Protein AF-A0A943K9E2-F1 (afdb_monomer_lite)

Sequence (294 aa):
MMEAMVEKLLQSGMHLLVEIGRYALPLLAFLIVLRCLFSLLRNRPRVVTLGILVNGANGDEFPLDHWETSIGRNKTCDIFLAYNTISRFHAVLSRRKQGWVVYDTYSKTGVYVNGKKIERQSPVYDGDSIMMGNVVLFLRAQDSPPPEGWREAIEAEAPPEPQPEEIPVPYEALLEESLYVPPVPQAPQSYEDIRSQRVPALLEEATGEVHDLSGRSILVGRSPEADVTLPVPTVSARHARMTQYEDGWVIEDLGSKAGTVVNGKAIAGPQTLFDGDTINLGGVVLRFSEDYTG

Secondary structure (DSSP, 8-state):
-HHHHHHHHHHHHHHHHHHHHHHHHHHHHHHHHHHHHHHHHH---------EEEETTT--EEE--SSEEEEESSTTSSEE---TTS-SS-EEEEEETTEEEEEE-S-SS-EEETTEEPSSEEEE-TT-EEEETTEEEEEE-TT-PPPTTHHHHHHHHSPPP---------HHHHHHHHH--PPP----S-S-TTTTT---EEEEETTS-EEE--SSEEEEESSTTSSEE---TTS-SS-EEEEEETTEEEEEE-S-SS-EEETTEE-SS-EEE-TT-EEEETTEEEEEEE----

Foldseek 3Di:
DVVVVVVVVVVVVVVVVVVCCVPVVVVVVVVVVVVVVVVVVPDPDPQDQQWWKAWPPPRDIQTRSDQKFWDFCAPPGSHHDVDPLTHNGAWIWGHDPQAIKIAGPPIPNAKAKQNHGDPGMDGDAQQIWIDGRPIIIGIHGPVGHPDPCPVVVVVVVPDPDPDPPPPPCPVVNVVVVVVDPPDPPPDPPDPVVVQVPDFWKWKAWPVRDIQTPSDQKFFEFCAPPGSHHDVDPLTHNRAWMWGADPVAIKIAGPPGPNAKAKQNHGDPGIDGDDAQIWIDGSNTIIGMHTRPPD

Radius of gyration: 34.55 Å; chains: 1; bounding box: 78×54×126 Å

pLDDT: mean 82.71, std 13.54, range [37.88, 97.12]

Structure (mmCIF, N/CA/C/O backbone):
data_AF-A0A943K9E2-F1
#
_entry.id   AF-A0A943K9E2-F1
#
loop_
_atom_site.group_PDB
_atom_site.id
_atom_site.type_symbol
_atom_site.label_atom_id
_atom_site.label_alt_id
_atom_site.label_comp_id
_atom_site.label_asym_id
_atom_site.label_entity_id
_atom_site.label_seq_id
_atom_site.pdbx_PDB_ins_code
_atom_site.Cartn_x
_atom_site.Cartn_y
_atom_site.Cartn_z
_atom_site.occupancy
_atom_site.B_iso_or_equiv
_atom_site.auth_seq_id
_atom_site.auth_comp_id
_atom_site.auth_asym_id
_atom_site.auth_atom_id
_atom_site.pdbx_PDB_model_num
ATOM 1 N N . MET A 1 1 ? 40.577 17.034 -80.972 1.00 70.44 1 MET A N 1
ATOM 2 C CA . MET A 1 1 ? 39.140 16.671 -81.046 1.00 70.44 1 MET A CA 1
ATOM 3 C C . MET A 1 1 ? 38.760 15.683 -79.947 1.00 70.44 1 MET A C 1
ATOM 5 O O . MET A 1 1 ? 37.801 15.946 -79.239 1.00 70.44 1 MET A O 1
ATOM 9 N N . MET A 1 2 ? 39.532 14.607 -79.756 1.00 79.00 2 MET A N 1
ATOM 10 C CA . MET A 1 2 ? 39.295 13.610 -78.703 1.00 79.00 2 MET A CA 1
ATOM 11 C C . MET A 1 2 ? 39.415 14.178 -77.277 1.00 79.00 2 MET A C 1
ATOM 13 O O . MET A 1 2 ? 38.517 13.956 -76.476 1.00 79.00 2 MET A O 1
ATOM 17 N N . GLU A 1 3 ? 40.434 14.994 -76.983 1.00 83.31 3 GLU A N 1
ATOM 18 C CA . GLU A 1 3 ? 40.596 15.582 -75.638 1.00 83.31 3 GLU A CA 1
ATOM 19 C C . GLU A 1 3 ? 39.444 16.509 -75.233 1.00 83.31 3 GLU A C 1
ATOM 21 O O . GLU A 1 3 ? 38.867 16.346 -74.166 1.00 83.31 3 GLU A O 1
ATOM 26 N N . ALA A 1 4 ? 39.005 17.392 -76.133 1.00 83.69 4 ALA A N 1
ATOM 27 C CA . ALA A 1 4 ? 37.863 18.276 -75.883 1.00 83.69 4 ALA A CA 1
ATOM 28 C C . ALA A 1 4 ? 36.533 17.515 -75.690 1.00 83.69 4 ALA A C 1
ATOM 30 O O . ALA A 1 4 ? 35.626 17.999 -75.014 1.00 83.69 4 ALA A O 1
ATOM 31 N N . MET A 1 5 ? 36.389 16.328 -76.292 1.00 82.50 5 MET A N 1
ATOM 32 C CA . MET A 1 5 ? 35.223 15.465 -76.079 1.00 82.50 5 MET A CA 1
ATOM 33 C C . MET A 1 5 ? 35.274 14.799 -74.700 1.00 82.50 5 MET A C 1
ATOM 35 O O . MET A 1 5 ? 34.252 14.726 -74.020 1.00 82.50 5 MET A O 1
ATOM 39 N N . VAL A 1 6 ? 36.464 14.365 -74.274 1.00 85.75 6 VAL A N 1
ATOM 40 C CA . VAL A 1 6 ? 36.705 13.793 -72.943 1.00 85.75 6 VAL A CA 1
ATOM 41 C C . VAL A 1 6 ? 36.485 14.841 -71.851 1.00 85.75 6 VAL A C 1
ATOM 43 O O . VAL A 1 6 ? 35.775 14.560 -70.891 1.00 85.75 6 VAL A O 1
ATOM 46 N N . GLU A 1 7 ? 36.985 16.068 -72.013 1.00 86.31 7 GLU A N 1
ATOM 47 C CA . GLU A 1 7 ? 36.761 17.161 -71.055 1.00 86.31 7 GLU A CA 1
ATOM 48 C C . GLU A 1 7 ? 35.277 17.511 -70.895 1.00 86.31 7 GLU A C 1
ATOM 50 O O . GLU A 1 7 ? 34.795 17.648 -69.770 1.00 86.31 7 GLU A O 1
ATOM 55 N N . LYS A 1 8 ? 34.520 17.592 -71.998 1.00 84.06 8 LYS A N 1
ATOM 56 C CA . LYS A 1 8 ? 33.068 17.833 -71.942 1.00 84.06 8 LYS A CA 1
ATOM 57 C C . LYS A 1 8 ? 32.313 16.688 -71.275 1.00 84.06 8 LYS A C 1
ATOM 59 O O . LYS A 1 8 ? 31.374 16.939 -70.522 1.00 84.06 8 LYS A O 1
ATOM 64 N N . LEU A 1 9 ? 32.716 15.443 -71.532 1.00 86.00 9 LEU A N 1
ATOM 65 C CA . LEU A 1 9 ? 32.121 14.273 -70.891 1.00 86.00 9 LEU A CA 1
ATOM 66 C C . LEU A 1 9 ? 32.411 14.262 -69.383 1.00 86.00 9 LEU A C 1
ATOM 68 O O . LEU A 1 9 ? 31.505 14.009 -68.593 1.00 86.00 9 LEU A O 1
ATOM 72 N N . LEU A 1 10 ? 33.639 14.602 -68.982 1.00 88.00 10 LEU A N 1
ATOM 73 C CA . LEU A 1 10 ? 34.038 14.724 -67.578 1.00 88.00 10 LEU A CA 1
ATOM 74 C C . LEU A 1 10 ? 33.297 15.867 -66.873 1.00 88.00 10 LEU A C 1
ATOM 76 O O . LEU A 1 10 ? 32.784 15.665 -65.774 1.00 88.00 10 LEU A O 1
ATOM 80 N N . GLN A 1 11 ? 33.166 17.037 -67.507 1.00 87.19 11 GLN A N 1
ATOM 81 C CA . GLN A 1 11 ? 32.384 18.153 -66.964 1.00 87.19 11 GLN A CA 1
ATOM 82 C C . GLN A 1 11 ? 30.907 17.787 -66.814 1.00 87.19 11 GLN A C 1
ATOM 84 O O . GLN A 1 11 ? 30.339 17.969 -65.739 1.00 87.19 11 GLN A O 1
ATOM 89 N N . SER A 1 12 ? 30.285 17.223 -67.853 1.00 88.31 12 SER A N 1
ATOM 90 C CA . SER A 1 12 ? 28.875 16.822 -67.802 1.00 88.31 12 SER A CA 1
ATOM 91 C C . SER A 1 12 ? 28.631 15.723 -66.765 1.00 88.31 12 SER A C 1
ATOM 93 O O . SER A 1 12 ? 27.624 15.762 -66.059 1.00 88.31 12 SER A O 1
ATOM 95 N N . GLY A 1 13 ? 29.557 14.768 -66.638 1.00 89.56 13 GLY A N 1
ATOM 96 C CA . GLY A 1 13 ? 29.506 13.728 -65.613 1.00 89.56 13 GLY A CA 1
ATOM 97 C C . GLY A 1 13 ? 29.632 14.299 -64.201 1.00 89.56 13 GLY A C 1
ATOM 98 O O . GLY A 1 13 ? 28.885 13.904 -63.310 1.00 89.56 13 GLY A O 1
ATOM 99 N N . MET A 1 14 ? 30.516 15.279 -64.001 1.00 91.25 14 MET A N 1
ATOM 100 C CA . MET A 1 14 ? 30.695 15.947 -62.712 1.00 91.25 14 MET A CA 1
ATOM 101 C C . MET A 1 14 ? 29.469 16.781 -62.316 1.00 91.25 14 MET A C 1
ATOM 103 O O . MET A 1 14 ? 29.047 16.720 -61.164 1.00 91.25 14 MET A O 1
ATOM 107 N N . HIS A 1 15 ? 28.847 17.501 -63.255 1.00 91.56 15 HIS A N 1
ATOM 108 C CA . HIS A 1 15 ? 27.602 18.233 -62.996 1.00 91.56 15 HIS A CA 1
ATOM 109 C C . HIS A 1 15 ? 26.452 17.297 -62.615 1.00 91.56 15 HIS A C 1
ATOM 111 O O . HIS A 1 15 ? 25.792 17.530 -61.604 1.00 91.56 15 HIS A O 1
ATOM 117 N N . LEU A 1 16 ? 26.272 16.202 -63.359 1.00 91.06 16 LEU A N 1
ATOM 118 C CA . LEU A 1 16 ? 25.262 15.190 -63.052 1.00 91.06 16 LEU A CA 1
ATOM 119 C C . LEU A 1 16 ? 25.498 14.559 -61.670 1.00 91.06 16 LEU A C 1
ATOM 121 O O . LEU A 1 16 ? 24.561 14.390 -60.894 1.00 91.06 16 LEU A O 1
ATOM 125 N N . LEU A 1 17 ? 26.753 14.253 -61.332 1.00 92.00 17 LEU A N 1
ATOM 126 C CA . LEU A 1 17 ? 27.119 13.694 -60.030 1.00 92.00 17 LEU A CA 1
ATOM 127 C C . LEU A 1 17 ? 26.813 14.673 -58.888 1.00 92.00 17 LEU A C 1
ATOM 129 O O . LEU A 1 17 ? 26.273 14.260 -57.862 1.00 92.00 17 LEU A O 1
ATOM 133 N N . VAL A 1 18 ? 27.105 15.965 -59.064 1.00 92.62 18 VAL A N 1
ATOM 134 C CA . VAL A 1 18 ? 26.798 17.008 -58.070 1.00 92.62 18 VAL A CA 1
ATOM 135 C C . VAL A 1 18 ? 25.288 17.203 -57.908 1.00 92.62 18 VAL A C 1
ATOM 137 O O . VAL A 1 18 ? 24.813 17.348 -56.780 1.00 92.62 18 VAL A O 1
ATOM 140 N N . GLU A 1 19 ? 24.518 17.174 -58.998 1.00 91.38 19 GLU A N 1
ATOM 141 C CA . GLU A 1 19 ? 23.055 17.276 -58.943 1.00 91.38 19 GLU A CA 1
ATOM 142 C C . GLU A 1 19 ? 22.421 16.068 -58.251 1.00 91.38 19 GLU A C 1
ATOM 144 O O . GLU A 1 19 ? 21.597 16.243 -57.354 1.00 91.38 19 GLU A O 1
ATOM 149 N N . ILE A 1 20 ? 22.859 14.850 -58.583 1.00 93.56 20 ILE A N 1
ATOM 150 C CA . ILE A 1 20 ? 22.411 13.632 -57.896 1.00 93.56 20 ILE A CA 1
ATOM 151 C C . ILE A 1 20 ? 22.794 13.698 -56.414 1.00 93.56 20 ILE A C 1
ATOM 153 O O . ILE A 1 20 ? 21.949 13.459 -55.552 1.00 93.56 20 ILE A O 1
ATOM 157 N N . GLY A 1 21 ? 24.036 14.076 -56.097 1.00 93.69 21 GLY A N 1
ATOM 158 C CA . GLY A 1 21 ? 24.524 14.193 -54.722 1.00 93.69 21 GLY A CA 1
ATOM 159 C C . GLY A 1 21 ? 23.720 15.185 -53.878 1.00 93.69 21 GLY A C 1
ATOM 160 O O . GLY A 1 21 ? 23.433 14.901 -52.714 1.00 93.69 21 GLY A O 1
ATOM 161 N N . ARG A 1 22 ? 23.282 16.305 -54.473 1.00 94.44 22 ARG A N 1
ATOM 162 C CA . ARG A 1 22 ? 22.478 17.342 -53.804 1.00 94.44 22 ARG A CA 1
ATOM 163 C C . ARG A 1 22 ? 21.160 16.807 -53.248 1.00 94.44 22 ARG A C 1
ATOM 165 O O . ARG A 1 22 ? 20.726 17.282 -52.204 1.00 94.44 22 ARG A O 1
ATOM 172 N N . TYR A 1 23 ? 20.541 15.834 -53.913 1.00 94.88 23 TYR A N 1
ATOM 173 C CA . TYR A 1 23 ? 19.261 15.259 -53.485 1.00 94.88 23 TYR A CA 1
ATOM 174 C C . TYR A 1 23 ? 19.416 13.894 -52.806 1.00 94.88 23 TYR A C 1
ATOM 176 O O . TYR A 1 23 ? 18.701 13.601 -51.848 1.00 94.88 23 TYR A O 1
ATOM 184 N N . ALA A 1 24 ? 20.378 13.079 -53.242 1.00 95.06 24 ALA A N 1
ATOM 185 C CA . ALA A 1 24 ? 20.617 11.753 -52.685 1.00 95.06 24 ALA A CA 1
ATOM 186 C C . ALA A 1 24 ? 21.149 11.810 -51.245 1.00 95.06 24 ALA A C 1
ATOM 188 O O . ALA A 1 24 ? 20.701 11.028 -50.407 1.00 95.06 24 ALA A O 1
ATOM 189 N N . LEU A 1 25 ? 22.059 12.743 -50.929 1.00 94.44 25 LEU A N 1
ATOM 190 C CA . LEU A 1 25 ? 22.638 12.846 -49.584 1.00 94.44 25 LEU A CA 1
ATOM 191 C C . LEU A 1 25 ? 21.601 13.263 -48.522 1.00 94.44 25 LEU A C 1
ATOM 193 O O . LEU A 1 25 ? 21.511 12.568 -47.508 1.00 94.44 25 LEU A O 1
ATOM 197 N N . PRO A 1 26 ? 20.768 14.309 -48.724 1.00 95.81 26 PRO A N 1
ATOM 198 C CA . PRO A 1 26 ? 19.711 14.644 -47.769 1.00 95.81 26 PRO A CA 1
ATOM 199 C C . PRO A 1 26 ? 18.652 13.549 -47.634 1.00 95.81 26 PRO A C 1
ATOM 201 O O . PRO A 1 26 ? 18.192 13.288 -46.525 1.00 95.81 26 PRO A O 1
ATOM 204 N N . LEU A 1 27 ? 18.288 12.875 -48.734 1.00 96.31 27 LEU A N 1
ATOM 205 C CA . LEU A 1 27 ? 17.337 11.763 -48.697 1.00 96.31 27 LEU A CA 1
ATOM 206 C C . LEU A 1 27 ? 17.886 10.590 -47.876 1.00 96.31 27 LEU A C 1
ATOM 208 O O . LEU A 1 27 ? 17.182 10.053 -47.023 1.00 96.31 27 LEU A O 1
ATOM 212 N N . LEU A 1 28 ? 19.153 10.221 -48.085 1.00 96.38 28 LEU A N 1
ATOM 213 C CA . LEU A 1 28 ? 19.817 9.174 -47.311 1.00 96.38 28 LEU A CA 1
ATOM 214 C C . LEU A 1 28 ? 19.895 9.549 -45.825 1.00 96.38 28 LEU A C 1
ATOM 216 O O . LEU A 1 28 ? 19.569 8.725 -44.972 1.00 96.38 28 LEU A O 1
ATOM 220 N N . ALA A 1 29 ? 20.265 10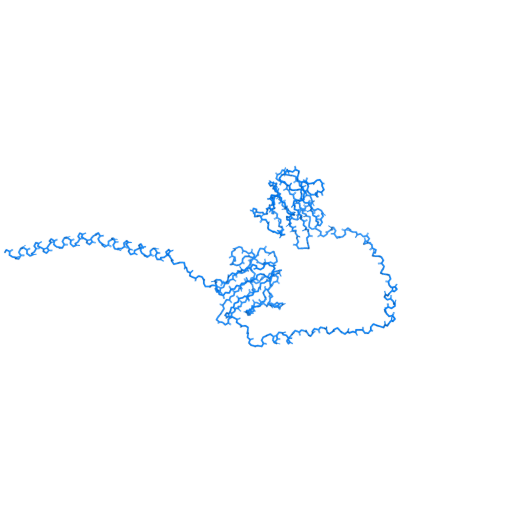.795 -45.513 1.00 96.06 29 ALA A N 1
ATOM 221 C CA . ALA A 1 29 ? 20.293 11.297 -44.142 1.00 96.06 29 ALA A CA 1
ATOM 222 C C . ALA A 1 29 ? 18.904 11.236 -43.488 1.00 96.06 29 ALA A C 1
ATOM 224 O O . ALA A 1 29 ? 18.774 10.745 -42.367 1.00 96.06 29 ALA A O 1
ATOM 225 N N . PHE A 1 30 ? 17.855 11.649 -44.204 1.00 97.12 30 PHE A N 1
ATOM 226 C CA . PHE A 1 30 ? 16.475 11.565 -43.731 1.00 97.12 30 PHE A CA 1
ATOM 227 C C . PHE A 1 30 ? 16.044 10.116 -43.470 1.00 97.12 30 PHE A C 1
ATOM 229 O O . PHE A 1 30 ? 15.469 9.832 -42.423 1.00 97.12 30 PHE A O 1
ATOM 236 N N . LEU A 1 31 ? 16.373 9.177 -44.365 1.00 96.69 31 LEU A N 1
ATOM 237 C CA . LEU A 1 31 ? 16.070 7.753 -44.182 1.00 96.69 31 LEU A CA 1
ATOM 238 C C . LEU A 1 31 ? 16.806 7.146 -42.979 1.00 96.69 31 LEU A C 1
ATOM 240 O O . LEU A 1 31 ? 16.220 6.347 -42.248 1.00 96.69 31 LEU A O 1
ATOM 244 N N . ILE A 1 32 ? 18.063 7.538 -42.741 1.00 96.25 32 ILE A N 1
ATOM 245 C CA . ILE A 1 32 ? 18.826 7.122 -41.556 1.00 96.25 32 ILE A CA 1
ATOM 246 C C . ILE A 1 32 ? 18.167 7.669 -40.288 1.00 96.25 32 ILE A C 1
ATOM 248 O O . ILE A 1 32 ? 17.904 6.900 -39.366 1.00 96.25 32 ILE A O 1
ATOM 252 N N . VAL A 1 33 ? 17.843 8.966 -40.250 1.00 96.19 33 VAL A N 1
ATOM 253 C CA . VAL A 1 33 ? 17.161 9.592 -39.105 1.00 96.19 33 VAL A CA 1
ATOM 254 C C . VAL A 1 33 ? 15.811 8.929 -38.848 1.00 96.19 33 VAL A C 1
ATOM 256 O O . VAL A 1 33 ? 15.512 8.592 -37.707 1.00 96.19 33 VAL A O 1
ATOM 259 N N . LEU A 1 34 ? 15.025 8.667 -39.894 1.00 95.69 34 LEU A N 1
ATOM 260 C CA . LEU A 1 34 ? 13.729 8.005 -39.785 1.00 95.69 34 LEU A CA 1
ATOM 261 C C . LEU A 1 34 ? 13.876 6.578 -39.240 1.00 95.69 34 LEU A C 1
ATOM 263 O O . LEU A 1 34 ? 13.138 6.181 -38.342 1.00 95.69 34 LEU A O 1
ATOM 267 N N . ARG A 1 35 ? 14.866 5.817 -39.720 1.00 93.88 35 ARG A N 1
ATOM 268 C CA . ARG A 1 35 ? 15.180 4.478 -39.201 1.00 93.88 35 ARG A CA 1
ATOM 269 C C . ARG A 1 35 ? 15.593 4.525 -37.730 1.00 93.88 35 ARG A C 1
ATOM 271 O O . ARG A 1 35 ? 15.126 3.698 -36.950 1.00 93.88 35 ARG A O 1
ATOM 278 N N . CYS A 1 36 ? 16.430 5.486 -37.346 1.00 89.94 36 CYS A N 1
ATOM 279 C CA . CYS A 1 36 ? 16.824 5.700 -35.955 1.00 89.94 36 CYS A CA 1
ATOM 280 C C . CYS A 1 36 ? 15.618 6.077 -35.084 1.00 89.94 36 CYS A C 1
ATOM 282 O O . CYS A 1 36 ? 15.448 5.508 -34.009 1.00 89.94 36 CYS A O 1
ATOM 284 N N . LEU A 1 37 ? 14.737 6.955 -35.568 1.00 91.06 37 LEU A N 1
ATOM 285 C CA . LEU A 1 37 ? 13.517 7.364 -34.873 1.00 91.06 37 LEU A CA 1
ATOM 286 C C . LEU A 1 37 ? 12.575 6.174 -34.655 1.00 91.06 37 LEU A C 1
ATOM 288 O O . LEU A 1 37 ? 12.131 5.939 -33.535 1.00 91.06 37 LEU A O 1
ATOM 292 N N . PHE A 1 38 ? 12.331 5.365 -35.689 1.00 88.25 38 PHE A N 1
ATOM 293 C CA . PHE A 1 38 ? 11.542 4.139 -35.551 1.00 88.25 38 PHE A CA 1
ATOM 294 C C . PHE A 1 38 ? 12.200 3.122 -34.614 1.00 88.25 38 PHE A C 1
ATOM 296 O O . PHE A 1 38 ? 11.497 2.455 -33.861 1.00 88.25 38 PHE A O 1
ATOM 303 N N . SER A 1 39 ? 13.530 3.007 -34.622 1.00 83.00 39 SER A N 1
ATOM 304 C CA . SER A 1 39 ? 14.259 2.130 -33.699 1.00 83.00 39 SER A CA 1
ATOM 305 C C . SER A 1 39 ? 14.108 2.576 -32.243 1.00 83.00 39 SER A C 1
ATOM 307 O O . SER A 1 39 ? 13.905 1.735 -31.371 1.00 83.00 39 SER A O 1
ATOM 309 N N . LEU A 1 40 ? 14.164 3.884 -31.980 1.00 81.44 40 LEU A N 1
ATOM 310 C CA . LEU A 1 40 ? 13.941 4.449 -30.648 1.00 81.44 40 LEU A CA 1
ATOM 311 C C . LEU A 1 40 ? 12.495 4.241 -30.184 1.00 81.44 40 LEU A C 1
ATOM 313 O O . LEU A 1 40 ? 12.268 3.861 -29.042 1.00 81.44 40 LEU A O 1
ATOM 317 N N . LEU A 1 41 ? 11.520 4.412 -31.081 1.00 80.56 41 LEU A N 1
ATOM 318 C CA . LEU A 1 41 ? 10.101 4.217 -30.768 1.00 80.56 41 LEU A CA 1
ATOM 319 C C . LEU A 1 41 ? 9.716 2.738 -30.582 1.00 80.56 41 LEU A C 1
ATOM 321 O O . LEU A 1 41 ? 8.732 2.440 -29.906 1.00 80.56 41 LEU A O 1
ATOM 325 N N . ARG A 1 42 ? 10.470 1.801 -31.173 1.00 71.31 42 ARG A N 1
ATOM 326 C CA . ARG A 1 42 ? 10.178 0.358 -31.115 1.00 71.31 42 ARG A CA 1
ATOM 327 C C . ARG A 1 42 ? 10.832 -0.354 -29.928 1.00 71.31 42 ARG A C 1
ATOM 329 O O . ARG A 1 42 ? 10.397 -1.450 -29.580 1.00 71.31 42 ARG A O 1
ATOM 336 N N . ASN A 1 43 ? 11.834 0.249 -29.289 1.00 58.81 43 ASN A N 1
ATOM 337 C CA . ASN A 1 43 ? 12.522 -0.351 -28.150 1.00 58.81 43 ASN A CA 1
ATOM 338 C C . ASN A 1 43 ? 11.780 -0.046 -26.839 1.00 58.81 43 ASN A C 1
ATOM 340 O O . ASN A 1 43 ? 12.144 0.859 -26.093 1.00 58.81 43 ASN A O 1
ATOM 344 N N . ARG A 1 44 ? 10.726 -0.815 -26.545 1.00 59.50 44 ARG A N 1
ATOM 345 C CA . ARG A 1 44 ? 10.217 -0.915 -25.170 1.00 59.50 44 ARG A CA 1
ATOM 346 C C . ARG A 1 44 ? 11.288 -1.671 -24.370 1.00 59.50 44 ARG A C 1
ATOM 348 O O . ARG A 1 44 ? 11.551 -2.822 -24.727 1.00 59.50 44 ARG A O 1
ATOM 355 N N . PRO A 1 45 ? 11.949 -1.068 -23.363 1.00 56.47 45 PRO A N 1
ATOM 356 C CA . PRO A 1 45 ? 12.883 -1.816 -22.533 1.00 56.47 45 PRO A CA 1
ATOM 357 C C . PRO A 1 45 ? 12.143 -3.031 -21.971 1.00 56.47 45 PRO A C 1
ATOM 359 O O . PRO A 1 45 ? 11.028 -2.901 -21.468 1.00 56.47 45 PRO A O 1
ATOM 362 N N . ARG A 1 46 ? 12.723 -4.226 -22.128 1.00 56.50 46 ARG A N 1
ATOM 363 C CA . ARG A 1 46 ? 12.227 -5.413 -21.431 1.00 56.50 46 ARG A CA 1
ATOM 364 C C . ARG A 1 46 ? 12.438 -5.147 -19.949 1.00 56.50 46 ARG A C 1
ATOM 366 O O . ARG A 1 46 ? 13.571 -5.201 -19.482 1.00 56.50 46 ARG A O 1
ATOM 373 N N . VAL A 1 47 ? 11.369 -4.783 -19.256 1.00 60.56 47 VAL A N 1
ATOM 374 C CA . VAL A 1 47 ? 11.382 -4.654 -17.806 1.00 60.56 47 VAL A CA 1
ATOM 375 C C . VAL A 1 47 ? 11.542 -6.071 -17.268 1.00 60.56 47 VAL A C 1
ATOM 377 O O . VAL A 1 47 ? 10.683 -6.923 -17.486 1.00 60.56 47 VAL A O 1
ATOM 380 N N . VAL A 1 48 ? 12.718 -6.370 -16.722 1.00 69.50 48 VAL A N 1
ATOM 381 C CA . VAL A 1 48 ? 12.983 -7.661 -16.090 1.00 69.50 48 VAL A CA 1
ATOM 382 C C . VAL A 1 48 ? 12.504 -7.523 -14.656 1.00 69.50 48 VAL A C 1
ATOM 384 O O . VAL A 1 48 ? 13.156 -6.852 -13.862 1.00 69.50 48 VAL A O 1
ATOM 387 N N . THR A 1 49 ? 11.361 -8.122 -14.342 1.00 80.38 49 THR A N 1
ATOM 388 C CA . THR A 1 49 ? 10.848 -8.170 -12.972 1.00 80.38 49 THR A CA 1
ATOM 389 C C . THR A 1 49 ? 11.795 -9.018 -12.125 1.00 80.38 49 THR A C 1
ATOM 391 O O . THR A 1 49 ? 11.959 -10.213 -12.366 1.00 80.38 49 THR A O 1
ATOM 394 N N . LEU A 1 50 ? 12.465 -8.379 -11.166 1.00 85.38 50 LEU A N 1
ATOM 395 C CA . LEU A 1 50 ? 13.507 -8.978 -10.322 1.00 85.38 50 LEU A CA 1
ATOM 396 C C . LEU A 1 50 ? 12.922 -9.794 -9.161 1.00 85.38 50 LEU A C 1
ATOM 398 O O . LEU A 1 50 ? 13.606 -10.616 -8.554 1.00 85.38 50 LEU A O 1
ATOM 402 N N . GLY A 1 51 ? 11.668 -9.522 -8.820 1.00 88.50 51 GLY A N 1
ATOM 403 C CA . GLY A 1 51 ? 10.914 -10.153 -7.749 1.00 88.50 51 GLY A CA 1
ATOM 404 C C . GLY A 1 51 ? 9.521 -9.543 -7.660 1.00 88.50 51 GLY A C 1
ATOM 405 O O . GLY A 1 51 ? 9.192 -8.619 -8.402 1.00 88.50 51 GLY A O 1
ATOM 406 N N . ILE A 1 52 ? 8.697 -10.061 -6.760 1.00 91.88 52 ILE A N 1
ATOM 407 C CA . ILE A 1 52 ? 7.336 -9.582 -6.520 1.00 91.88 52 ILE A CA 1
ATOM 408 C C . ILE A 1 52 ? 7.147 -9.449 -5.011 1.00 91.88 52 ILE A C 1
ATOM 410 O O . ILE A 1 52 ? 7.535 -10.342 -4.258 1.00 91.88 52 ILE A O 1
ATOM 414 N N . LEU A 1 53 ? 6.544 -8.350 -4.566 1.00 94.81 53 LEU A N 1
ATOM 415 C CA . LEU A 1 53 ? 5.980 -8.257 -3.221 1.00 94.81 53 LEU A CA 1
ATOM 416 C C . LEU A 1 53 ? 4.497 -8.601 -3.282 1.00 94.81 53 LEU A C 1
ATOM 418 O O . LEU A 1 53 ? 3.761 -7.998 -4.055 1.00 94.81 53 LEU A O 1
ATOM 422 N N . VAL A 1 54 ? 4.059 -9.551 -2.462 1.00 94.38 54 VAL A N 1
ATOM 423 C CA . VAL A 1 54 ? 2.656 -9.975 -2.397 1.00 94.38 54 VAL A CA 1
ATOM 424 C C . VAL A 1 54 ? 2.047 -9.487 -1.094 1.00 94.38 54 VAL A C 1
ATOM 426 O O . VAL A 1 54 ? 2.560 -9.789 -0.018 1.00 94.38 54 VAL A O 1
ATOM 429 N N . ASN A 1 55 ? 0.950 -8.745 -1.170 1.00 93.00 55 ASN A N 1
ATOM 430 C CA . ASN A 1 55 ? 0.221 -8.300 0.007 1.00 93.00 55 ASN A CA 1
ATOM 431 C C . ASN A 1 55 ? -0.496 -9.478 0.675 1.00 93.00 55 ASN A C 1
ATOM 433 O O . ASN A 1 55 ? -1.307 -10.162 0.055 1.00 93.00 55 ASN A O 1
ATOM 437 N N . GLY A 1 56 ? -0.216 -9.696 1.959 1.00 86.00 56 GLY A N 1
ATOM 438 C CA . GLY A 1 56 ? -0.802 -10.781 2.739 1.00 86.00 56 GLY A CA 1
ATOM 439 C C . GLY A 1 56 ? -2.308 -10.657 2.972 1.00 86.00 56 GLY A C 1
ATOM 440 O O . GLY A 1 56 ? -2.961 -11.671 3.191 1.00 86.00 56 GLY A O 1
ATOM 441 N N . ALA A 1 57 ? -2.871 -9.445 2.920 1.00 82.06 57 ALA A N 1
ATOM 442 C CA . ALA A 1 57 ? -4.283 -9.217 3.228 1.00 82.06 57 ALA A CA 1
ATOM 443 C C . ALA A 1 57 ? -5.216 -9.504 2.041 1.00 82.06 57 ALA A C 1
ATOM 445 O O . ALA A 1 57 ? -6.304 -10.042 2.225 1.00 82.06 57 ALA A O 1
ATOM 446 N N . ASN A 1 58 ? -4.812 -9.120 0.830 1.00 85.62 58 ASN A N 1
ATOM 447 C CA . ASN A 1 58 ? -5.663 -9.177 -0.363 1.00 85.62 58 ASN A CA 1
ATOM 448 C C . ASN A 1 58 ? -5.030 -9.916 -1.553 1.00 85.62 58 ASN A C 1
ATOM 450 O O . ASN A 1 58 ? -5.717 -10.162 -2.540 1.00 85.62 58 ASN A O 1
ATOM 454 N N . GLY A 1 59 ? -3.754 -10.297 -1.461 1.00 87.69 59 GLY A N 1
ATOM 455 C CA . GLY A 1 59 ? -3.034 -10.973 -2.536 1.00 87.69 59 GLY A CA 1
ATOM 456 C C . GLY A 1 59 ? -2.548 -10.051 -3.655 1.00 87.69 59 GLY A C 1
ATOM 457 O O . GLY A 1 59 ? -2.085 -10.565 -4.669 1.00 87.69 59 GLY A O 1
ATOM 458 N N . ASP A 1 60 ? -2.634 -8.724 -3.496 1.00 88.75 60 ASP A N 1
ATOM 459 C CA . ASP A 1 60 ? -2.125 -7.782 -4.497 1.00 88.75 60 ASP A CA 1
ATOM 460 C C . ASP A 1 60 ? -0.628 -8.006 -4.738 1.00 88.75 60 ASP A C 1
ATOM 462 O O . ASP A 1 60 ? 0.162 -8.108 -3.796 1.00 88.75 60 ASP A O 1
ATOM 466 N N . GLU A 1 61 ? -0.237 -8.048 -6.009 1.00 92.25 61 GLU A N 1
ATOM 467 C CA . GLU A 1 61 ? 1.145 -8.256 -6.426 1.00 92.25 61 GLU A CA 1
ATOM 468 C C . GLU A 1 61 ? 1.774 -6.943 -6.897 1.00 92.25 61 GLU A C 1
ATOM 470 O O . GLU A 1 61 ? 1.262 -6.264 -7.790 1.00 92.25 61 GLU A O 1
ATOM 475 N N . PHE A 1 62 ? 2.923 -6.604 -6.320 1.00 93.56 62 PHE A N 1
ATOM 476 C CA . PHE A 1 62 ? 3.718 -5.438 -6.681 1.00 93.56 62 PHE A CA 1
ATOM 477 C C . PHE A 1 62 ? 5.032 -5.899 -7.325 1.00 93.56 62 PHE A C 1
ATOM 479 O O . PHE A 1 62 ? 5.913 -6.404 -6.617 1.00 93.56 62 PHE A O 1
ATOM 486 N N . PRO A 1 63 ? 5.184 -5.767 -8.654 1.00 91.31 63 PRO A N 1
ATOM 487 C CA . PRO A 1 63 ? 6.404 -6.173 -9.339 1.00 91.31 63 PRO A CA 1
ATOM 488 C C . PRO A 1 63 ? 7.578 -5.259 -8.966 1.00 91.31 63 PRO A C 1
ATOM 490 O O . PRO A 1 63 ? 7.457 -4.034 -8.914 1.00 91.31 63 PRO A O 1
ATOM 493 N N . LEU A 1 64 ? 8.735 -5.867 -8.711 1.00 91.12 64 LEU A N 1
ATOM 494 C CA . LEU A 1 64 ? 9.987 -5.184 -8.400 1.00 91.12 64 LEU A CA 1
ATOM 495 C C . LEU A 1 64 ? 10.820 -5.052 -9.674 1.00 91.12 64 LEU A C 1
ATOM 497 O O . LEU A 1 64 ? 11.648 -5.902 -10.003 1.00 91.12 64 LEU A O 1
ATOM 501 N N . ASP A 1 65 ? 10.575 -3.971 -10.399 1.00 85.50 65 ASP A N 1
ATOM 502 C CA . ASP A 1 65 ? 11.164 -3.725 -11.719 1.00 85.50 65 ASP A CA 1
ATOM 503 C C . ASP A 1 65 ? 12.487 -2.942 -11.668 1.00 85.50 65 ASP A C 1
ATOM 505 O O . ASP A 1 65 ? 13.204 -2.823 -12.664 1.00 85.50 65 ASP A O 1
ATOM 509 N N . HIS A 1 66 ? 12.831 -2.418 -10.491 1.00 85.50 66 HIS A N 1
ATOM 510 C CA . HIS A 1 66 ? 13.994 -1.570 -10.258 1.00 85.50 66 HIS A CA 1
ATOM 511 C C . HIS A 1 66 ? 14.884 -2.155 -9.157 1.00 85.50 66 HIS A C 1
ATOM 513 O O . HIS A 1 66 ? 14.420 -2.854 -8.257 1.00 85.50 66 HIS A O 1
ATOM 519 N N . TRP A 1 67 ? 16.184 -1.838 -9.194 1.00 86.25 67 TRP A N 1
ATOM 520 C CA . TRP A 1 67 ? 17.123 -2.255 -8.143 1.00 86.25 67 TRP A CA 1
ATOM 521 C C . TRP A 1 67 ? 16.859 -1.593 -6.795 1.00 86.25 67 TRP A C 1
ATOM 523 O O . TRP A 1 67 ? 17.301 -2.103 -5.774 1.00 86.25 67 TRP A O 1
ATOM 533 N N . GLU A 1 68 ? 16.162 -0.466 -6.774 1.00 90.12 68 GLU A N 1
ATOM 534 C CA . GLU A 1 68 ? 15.685 0.174 -5.557 1.00 90.12 68 GLU A CA 1
ATOM 535 C C . GLU A 1 68 ? 14.210 0.482 -5.769 1.00 90.12 68 GLU A C 1
ATOM 537 O O . GLU A 1 68 ? 13.833 1.031 -6.798 1.00 90.12 68 GLU A O 1
ATOM 542 N N . THR A 1 69 ? 13.379 0.052 -4.829 1.00 93.94 69 THR A N 1
ATOM 543 C CA . THR A 1 69 ? 11.932 0.232 -4.866 1.00 93.94 69 THR A CA 1
ATOM 544 C C . THR A 1 69 ? 11.520 0.931 -3.584 1.00 93.94 69 THR A C 1
ATOM 546 O O . THR A 1 69 ? 11.680 0.398 -2.484 1.00 93.94 69 THR A O 1
ATOM 549 N N . SER A 1 70 ? 11.026 2.152 -3.722 1.00 95.44 70 SER A N 1
ATOM 550 C CA . SER A 1 70 ? 10.506 2.949 -2.620 1.00 95.44 70 SER A CA 1
ATOM 551 C C . SER A 1 70 ? 9.074 2.538 -2.284 1.00 95.44 70 SER A C 1
ATOM 553 O O . SER A 1 70 ? 8.228 2.376 -3.162 1.00 95.44 70 SER A O 1
ATOM 555 N N . ILE A 1 71 ? 8.796 2.377 -0.992 1.00 96.62 71 ILE A N 1
ATOM 556 C CA . ILE A 1 71 ? 7.510 1.916 -0.473 1.00 96.62 71 ILE A CA 1
ATOM 557 C C . ILE A 1 71 ? 6.993 2.955 0.519 1.00 96.62 71 ILE A C 1
ATOM 559 O O . ILE A 1 71 ? 7.696 3.358 1.455 1.00 96.62 71 ILE A O 1
ATOM 563 N N . GLY A 1 72 ? 5.753 3.401 0.339 1.00 92.38 72 GLY A N 1
ATOM 564 C CA . GLY A 1 72 ? 5.171 4.371 1.254 1.00 92.38 72 GLY A CA 1
ATOM 565 C C . GLY A 1 72 ? 3.781 4.852 0.875 1.00 92.38 72 GLY A C 1
ATOM 566 O O . GLY A 1 72 ? 3.204 4.470 -0.139 1.00 92.38 72 GLY A O 1
ATOM 567 N N . ARG A 1 73 ? 3.245 5.741 1.714 1.00 90.12 73 ARG A N 1
ATOM 568 C CA . ARG A 1 73 ? 1.933 6.378 1.521 1.00 90.12 73 ARG A CA 1
ATOM 569 C C . ARG A 1 73 ? 1.971 7.557 0.545 1.00 90.12 73 ARG A C 1
ATOM 571 O O . ARG A 1 73 ? 0.950 8.181 0.288 1.00 90.12 73 ARG A O 1
ATOM 578 N N . ASN A 1 74 ? 3.131 7.938 0.019 1.00 88.12 74 ASN A N 1
ATOM 579 C CA . ASN A 1 74 ? 3.196 8.965 -1.015 1.00 88.12 74 ASN A CA 1
ATOM 580 C C . ASN A 1 74 ? 3.004 8.336 -2.401 1.00 88.12 74 ASN A C 1
ATOM 582 O O . ASN A 1 74 ? 3.623 7.325 -2.709 1.00 88.12 74 ASN A O 1
ATOM 586 N N . LYS A 1 75 ? 2.199 8.963 -3.265 1.00 88.75 75 LYS A N 1
ATOM 587 C CA . LYS A 1 75 ? 1.989 8.515 -4.656 1.00 88.75 75 LYS A CA 1
ATOM 588 C C . LYS A 1 75 ? 3.253 8.596 -5.517 1.00 88.75 75 LYS A C 1
ATOM 590 O O . LYS A 1 75 ? 3.265 8.075 -6.623 1.00 88.75 75 LYS A O 1
ATOM 595 N N . THR A 1 76 ? 4.286 9.286 -5.036 1.00 86.25 76 THR A N 1
ATOM 596 C CA . THR A 1 76 ? 5.603 9.335 -5.681 1.00 86.25 76 THR A CA 1
ATOM 597 C C . THR A 1 76 ? 6.460 8.103 -5.392 1.00 86.25 76 THR A C 1
ATOM 599 O O . THR A 1 76 ? 7.534 7.996 -5.970 1.00 86.25 76 THR A O 1
ATOM 602 N N . CYS A 1 77 ? 6.056 7.238 -4.456 1.00 90.19 77 CYS A N 1
ATOM 603 C CA . CYS A 1 77 ? 6.732 5.968 -4.213 1.00 90.19 77 CYS A CA 1
ATOM 604 C C . CYS A 1 77 ? 6.418 4.978 -5.336 1.00 90.19 77 CYS A C 1
ATOM 606 O O . CYS A 1 77 ? 5.316 4.994 -5.882 1.00 90.19 77 CYS A O 1
ATOM 608 N N . ASP A 1 78 ? 7.369 4.093 -5.626 1.00 92.00 78 ASP A N 1
ATOM 609 C CA . ASP A 1 78 ? 7.203 3.033 -6.625 1.00 92.00 78 ASP A CA 1
ATOM 610 C C . ASP A 1 78 ? 6.059 2.090 -6.228 1.00 92.00 78 ASP A C 1
ATOM 612 O O . ASP A 1 78 ? 5.233 1.713 -7.057 1.00 92.00 78 ASP A O 1
ATOM 616 N N . ILE A 1 79 ? 5.971 1.774 -4.932 1.00 93.94 79 ILE A N 1
ATOM 617 C CA . ILE A 1 79 ? 4.848 1.056 -4.333 1.00 93.94 79 ILE A CA 1
ATOM 618 C C . ILE A 1 79 ? 4.095 2.012 -3.410 1.00 93.94 79 ILE A C 1
ATOM 620 O O . ILE A 1 79 ? 4.549 2.361 -2.314 1.00 93.94 79 ILE A O 1
ATOM 624 N N . PHE A 1 80 ? 2.917 2.425 -3.871 1.00 92.56 80 PHE A N 1
ATOM 625 C CA . PHE A 1 80 ? 2.008 3.291 -3.133 1.00 92.56 80 PHE A CA 1
ATOM 626 C C . PHE A 1 80 ? 1.043 2.464 -2.279 1.00 92.56 80 PHE A C 1
ATOM 628 O O . PHE A 1 80 ? 0.174 1.763 -2.794 1.00 92.56 80 PHE A O 1
ATOM 635 N N . LEU A 1 81 ? 1.170 2.598 -0.960 1.00 89.12 81 LEU A N 1
ATOM 636 C CA . LEU A 1 81 ? 0.326 1.934 0.027 1.00 89.12 81 LEU A CA 1
ATOM 637 C C . LEU A 1 81 ? -0.483 2.989 0.790 1.00 89.12 81 LEU A C 1
ATOM 639 O O . LEU A 1 81 ? 0.046 3.700 1.644 1.00 89.12 81 LEU A O 1
ATOM 643 N N . ALA A 1 82 ? -1.773 3.103 0.479 1.00 83.31 82 ALA A N 1
ATOM 644 C CA . ALA A 1 82 ? -2.653 4.183 0.937 1.00 83.31 82 ALA A CA 1
ATOM 645 C C . ALA A 1 82 ? -3.112 4.070 2.412 1.00 83.31 82 ALA A C 1
ATOM 647 O O . ALA A 1 82 ? -4.213 4.497 2.744 1.00 83.31 82 ALA A O 1
ATOM 648 N N . TYR A 1 83 ? -2.289 3.508 3.299 1.00 83.81 83 TYR A N 1
ATOM 649 C CA . TYR A 1 83 ? -2.642 3.248 4.700 1.00 83.81 83 TYR A CA 1
ATOM 650 C C . TYR A 1 83 ? -1.995 4.268 5.633 1.00 83.81 83 TYR A C 1
ATOM 652 O O . TYR A 1 83 ? -0.792 4.499 5.550 1.00 83.81 83 TYR A O 1
ATOM 660 N N . ASN A 1 84 ? -2.754 4.853 6.563 1.00 81.00 84 ASN A N 1
ATOM 661 C CA . ASN A 1 84 ? -2.255 5.901 7.467 1.00 81.00 84 ASN A CA 1
ATOM 662 C C . ASN A 1 84 ? -1.174 5.437 8.449 1.00 81.00 84 ASN A C 1
ATOM 664 O O . ASN A 1 84 ? -0.321 6.236 8.843 1.00 81.00 84 ASN A O 1
ATOM 668 N N . THR A 1 85 ? -1.150 4.147 8.775 1.00 85.62 85 THR A N 1
ATOM 669 C CA . THR A 1 85 ? -0.070 3.511 9.540 1.00 85.62 85 THR A CA 1
ATOM 670 C C . THR A 1 85 ? 1.261 3.517 8.780 1.00 85.62 85 THR A C 1
ATOM 672 O O . THR A 1 85 ? 2.311 3.257 9.361 1.00 85.62 85 THR A O 1
ATOM 675 N N . ILE A 1 86 ? 1.249 3.835 7.480 1.00 92.25 86 ILE A N 1
ATOM 676 C CA . ILE A 1 86 ? 2.430 3.894 6.628 1.00 92.25 86 ILE A CA 1
ATOM 677 C C . ILE A 1 86 ? 2.895 5.347 6.460 1.00 92.25 86 ILE A C 1
ATOM 679 O O . ILE A 1 86 ? 2.148 6.269 6.120 1.00 92.25 86 ILE A O 1
ATOM 683 N N . SER A 1 87 ? 4.190 5.563 6.691 1.00 89.75 87 SER A N 1
ATOM 684 C CA . SER A 1 87 ? 4.839 6.852 6.463 1.00 89.75 87 SER A CA 1
ATOM 685 C C . SER A 1 87 ? 4.902 7.195 4.967 1.00 89.75 87 SER A C 1
ATOM 687 O O . SER A 1 87 ? 4.897 6.318 4.109 1.00 89.75 87 SER A O 1
ATOM 689 N N . ARG A 1 88 ? 4.947 8.491 4.625 1.00 84.44 88 ARG A N 1
ATOM 690 C CA . ARG A 1 88 ? 4.972 8.962 3.220 1.00 84.44 88 ARG A CA 1
ATOM 691 C C . ARG A 1 88 ? 6.079 8.291 2.406 1.00 84.44 88 ARG A C 1
ATOM 693 O O . ARG A 1 88 ? 5.821 7.831 1.305 1.00 84.44 88 ARG A O 1
ATOM 700 N N . PHE A 1 89 ? 7.259 8.208 3.004 1.00 91.00 89 PHE A N 1
ATOM 701 C CA . PHE A 1 89 ? 8.377 7.380 2.580 1.00 91.00 89 PHE A CA 1
ATOM 702 C C . PHE A 1 89 ? 8.648 6.473 3.778 1.00 91.00 89 PHE A C 1
ATOM 704 O O . PHE A 1 89 ? 9.016 6.983 4.838 1.00 91.00 89 PHE A O 1
ATOM 711 N N . HIS A 1 90 ? 8.298 5.192 3.684 1.00 93.94 90 HIS A N 1
ATOM 712 C CA . HIS A 1 90 ? 8.335 4.283 4.833 1.00 93.94 90 HIS A CA 1
ATOM 713 C C . HIS A 1 90 ? 9.568 3.397 4.785 1.00 93.94 90 HIS A C 1
ATOM 715 O O . HIS A 1 90 ? 10.317 3.316 5.755 1.00 93.94 90 HIS A O 1
ATOM 721 N N . ALA A 1 91 ? 9.767 2.742 3.649 1.00 97.00 91 ALA A N 1
ATOM 722 C CA . ALA A 1 91 ? 10.864 1.826 3.460 1.00 97.00 91 ALA A CA 1
ATOM 723 C C . ALA A 1 91 ? 11.385 1.902 2.029 1.00 97.00 91 ALA A C 1
ATOM 725 O O . ALA A 1 91 ? 10.687 2.328 1.107 1.00 97.00 91 ALA A O 1
ATOM 726 N N . VAL A 1 92 ? 12.619 1.453 1.843 1.00 96.69 92 VAL A N 1
ATOM 727 C CA . VAL A 1 92 ? 13.193 1.203 0.523 1.00 96.69 92 VAL A CA 1
ATOM 728 C C . VAL A 1 92 ? 13.662 -0.237 0.492 1.00 96.69 92 VAL A C 1
ATOM 730 O O . VAL A 1 92 ? 14.451 -0.655 1.337 1.00 96.69 92 VAL A O 1
ATOM 733 N N . LEU A 1 93 ? 13.185 -0.993 -0.488 1.00 95.56 93 LEU A N 1
ATOM 734 C CA . LEU A 1 93 ? 13.677 -2.329 -0.771 1.00 95.56 93 LEU A CA 1
ATOM 735 C C . LEU A 1 93 ? 14.746 -2.227 -1.861 1.00 95.56 93 LEU A C 1
ATOM 737 O O . LEU A 1 93 ? 14.477 -1.748 -2.960 1.00 95.56 93 LEU A O 1
ATOM 741 N N . SER A 1 94 ? 15.970 -2.647 -1.554 1.00 92.25 94 SER A N 1
ATOM 742 C CA . SER A 1 94 ? 17.113 -2.547 -2.460 1.00 92.25 94 SER A CA 1
ATOM 743 C C . SER A 1 94 ? 17.672 -3.923 -2.794 1.00 92.25 94 SER A C 1
ATOM 745 O O . SER A 1 94 ? 18.004 -4.713 -1.907 1.00 92.25 94 SER A O 1
ATOM 747 N N . ARG A 1 95 ? 17.835 -4.197 -4.087 1.00 85.69 95 ARG A N 1
ATOM 748 C CA . ARG A 1 95 ? 18.565 -5.348 -4.605 1.00 85.69 95 ARG A CA 1
ATOM 749 C C . ARG A 1 95 ? 20.058 -5.033 -4.617 1.00 85.69 95 ARG A C 1
ATOM 751 O O . ARG A 1 95 ? 20.538 -4.193 -5.377 1.00 85.69 95 ARG A O 1
ATOM 758 N N . ARG A 1 96 ? 20.819 -5.746 -3.790 1.00 83.12 96 ARG A N 1
ATOM 759 C CA . ARG A 1 96 ? 22.288 -5.732 -3.784 1.00 83.12 96 ARG A CA 1
ATOM 760 C C . ARG A 1 96 ? 22.823 -6.991 -4.477 1.00 83.12 96 ARG A C 1
ATOM 762 O O . ARG A 1 96 ? 22.079 -7.921 -4.772 1.00 83.12 96 ARG A O 1
ATOM 769 N N . LYS A 1 97 ? 24.141 -7.051 -4.708 1.00 73.75 97 LYS A N 1
ATOM 770 C CA . LYS A 1 97 ? 24.803 -8.221 -5.328 1.00 73.75 97 LYS A CA 1
ATOM 771 C C . LYS A 1 97 ? 24.592 -9.531 -4.554 1.00 73.75 97 LYS A C 1
ATOM 773 O O . LYS A 1 97 ? 24.667 -10.591 -5.155 1.00 73.75 97 LYS A O 1
ATOM 778 N N . GLN A 1 98 ? 24.386 -9.444 -3.238 1.00 69.62 98 GLN A N 1
ATOM 779 C CA . GLN A 1 98 ? 24.306 -10.592 -2.327 1.00 69.62 98 GLN A CA 1
ATOM 780 C C . GLN A 1 98 ? 22.879 -10.931 -1.875 1.00 69.62 98 GLN A C 1
ATOM 782 O O . GLN A 1 98 ? 22.708 -11.876 -1.117 1.00 69.62 98 GLN A O 1
ATOM 787 N N . GLY A 1 99 ? 21.861 -10.165 -2.276 1.00 83.44 99 GLY A N 1
ATOM 788 C CA . GLY A 1 99 ? 20.528 -10.337 -1.703 1.00 83.44 99 GLY A CA 1
ATOM 789 C C . GLY A 1 99 ? 19.657 -9.094 -1.792 1.00 83.44 99 GLY A C 1
ATOM 790 O O . GLY A 1 99 ? 20.074 -8.052 -2.309 1.00 83.44 99 GLY A O 1
ATOM 791 N N . TRP A 1 100 ? 18.438 -9.209 -1.280 1.00 90.56 100 TRP A N 1
ATOM 792 C CA . TRP A 1 100 ? 17.582 -8.059 -1.013 1.00 90.56 100 TRP A CA 1
ATOM 793 C C . TRP A 1 100 ? 17.845 -7.521 0.389 1.00 90.56 100 TRP A C 1
ATOM 795 O O . TRP A 1 100 ? 18.135 -8.268 1.320 1.00 90.56 100 TRP A O 1
ATOM 805 N N . VAL A 1 101 ? 17.770 -6.203 0.531 1.00 91.94 101 VAL A N 1
ATOM 806 C CA . VAL A 1 101 ? 17.899 -5.517 1.814 1.00 91.94 101 VAL A CA 1
ATOM 807 C C . VAL A 1 101 ? 16.776 -4.502 1.906 1.00 91.94 101 VAL A C 1
ATOM 809 O O . VAL A 1 101 ? 16.615 -3.674 1.008 1.00 91.94 101 VAL A O 1
ATOM 812 N N . VAL A 1 102 ? 16.008 -4.560 2.988 1.00 96.00 102 VAL A N 1
ATOM 813 C CA . VAL A 1 102 ? 15.015 -3.537 3.307 1.00 96.00 102 VAL A CA 1
ATOM 814 C C . VAL A 1 102 ? 15.643 -2.494 4.222 1.00 96.00 102 VAL A C 1
ATOM 816 O O . VAL A 1 102 ? 16.380 -2.831 5.148 1.00 96.00 102 VAL A O 1
ATOM 819 N N . TYR A 1 103 ? 15.357 -1.229 3.949 1.00 95.00 103 TYR A N 1
ATOM 820 C CA . TYR A 1 103 ? 15.796 -0.074 4.719 1.00 95.00 103 TYR A CA 1
ATOM 821 C C . TYR A 1 103 ? 14.576 0.639 5.282 1.00 95.00 103 TYR A C 1
ATOM 823 O O . TYR A 1 103 ? 13.659 0.952 4.526 1.00 95.00 103 TYR A O 1
ATOM 831 N N . ASP A 1 104 ? 14.587 0.948 6.574 1.00 96.19 104 ASP A N 1
ATOM 832 C CA . ASP A 1 104 ? 13.608 1.850 7.175 1.00 96.19 104 ASP A CA 1
ATOM 833 C C . ASP A 1 104 ? 14.043 3.303 6.927 1.00 96.19 104 ASP A C 1
ATOM 835 O O . ASP A 1 104 ? 15.158 3.702 7.279 1.00 96.19 104 ASP A O 1
ATOM 839 N N . THR A 1 105 ? 13.180 4.114 6.313 1.00 92.69 105 THR A N 1
ATOM 840 C CA . THR A 1 105 ? 13.460 5.530 6.034 1.00 92.69 105 THR A CA 1
ATOM 841 C C . THR A 1 105 ? 12.971 6.436 7.161 1.00 92.69 105 THR A C 1
ATOM 843 O O . THR A 1 105 ? 12.330 7.456 6.905 1.00 92.69 105 THR A O 1
ATOM 846 N N . TYR A 1 106 ? 13.275 6.068 8.409 1.00 89.62 106 TYR A N 1
ATOM 847 C CA . TYR A 1 106 ? 12.805 6.752 9.622 1.00 89.62 106 TYR A CA 1
ATOM 848 C C . TYR A 1 106 ? 11.273 6.818 9.707 1.00 89.62 106 TYR A C 1
ATOM 850 O O . TYR A 1 106 ? 10.681 7.862 10.000 1.00 89.62 106 TYR A O 1
ATOM 858 N N . SER A 1 107 ? 10.617 5.701 9.404 1.00 90.00 107 SER A N 1
ATOM 859 C CA . SER A 1 107 ? 9.170 5.573 9.497 1.00 90.00 107 SER A CA 1
ATOM 860 C C . SER A 1 107 ? 8.669 5.695 10.942 1.00 90.00 107 SER A C 1
ATOM 862 O O . SER A 1 107 ? 9.368 5.395 11.908 1.00 90.00 107 SER A O 1
ATOM 864 N N . LYS A 1 108 ? 7.417 6.140 11.105 1.00 85.50 108 LYS A N 1
ATOM 865 C CA . LYS A 1 108 ? 6.802 6.325 12.431 1.00 85.50 108 LYS A CA 1
ATOM 866 C C . LYS A 1 108 ? 6.601 5.012 13.195 1.00 85.50 108 LYS A C 1
ATOM 868 O O . LYS A 1 108 ? 6.842 4.962 14.395 1.00 85.50 108 LYS A O 1
ATOM 873 N N . THR A 1 109 ? 6.121 3.974 12.515 1.00 89.56 109 THR A N 1
ATOM 874 C CA . THR A 1 109 ? 5.813 2.667 13.121 1.00 89.56 109 THR A CA 1
ATOM 875 C C . THR A 1 109 ? 7.017 1.727 13.110 1.00 89.56 109 THR A C 1
ATOM 877 O O . THR A 1 109 ? 7.104 0.821 13.938 1.00 89.56 109 THR A O 1
ATOM 880 N N . GLY A 1 110 ? 7.977 1.968 12.216 1.00 92.69 110 GLY A N 1
ATOM 881 C CA . GLY A 1 110 ? 9.088 1.069 11.947 1.00 92.69 110 GLY A CA 1
ATOM 882 C C . GLY A 1 110 ? 8.731 -0.040 10.960 1.00 92.69 110 GLY A C 1
ATOM 883 O O . GLY A 1 110 ? 7.557 -0.287 10.664 1.00 92.69 110 GLY A O 1
ATOM 884 N N . VAL A 1 111 ? 9.777 -0.731 10.509 1.00 95.62 111 VAL A N 1
ATOM 885 C CA . VAL A 1 111 ? 9.704 -1.910 9.639 1.00 95.62 111 VAL A CA 1
ATOM 886 C C . VAL A 1 111 ? 10.047 -3.164 10.443 1.00 95.62 111 VAL A C 1
ATOM 888 O O . VAL A 1 111 ? 10.981 -3.170 11.248 1.00 95.62 111 VAL A O 1
ATOM 891 N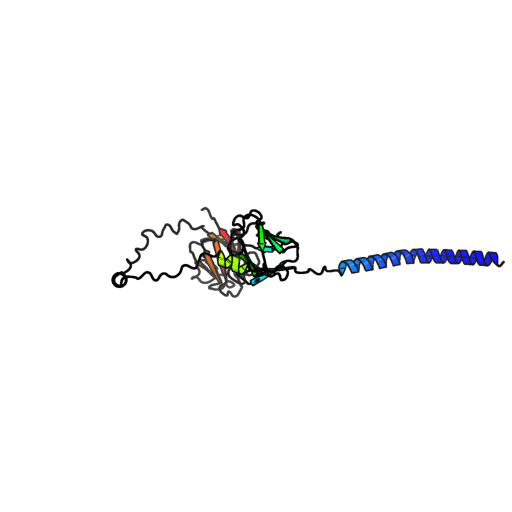 N . TYR A 1 112 ? 9.305 -4.241 10.212 1.00 94.56 112 TYR A N 1
ATOM 892 C CA . TYR A 1 112 ? 9.511 -5.533 10.856 1.00 94.56 112 TYR A CA 1
ATOM 893 C C . TYR A 1 112 ? 9.762 -6.590 9.784 1.00 94.56 112 TYR A C 1
ATOM 895 O O . TYR A 1 112 ? 9.036 -6.643 8.796 1.00 94.56 112 TYR A O 1
ATOM 903 N N . VAL A 1 113 ? 10.773 -7.433 9.974 1.00 94.06 113 VAL A N 1
ATOM 904 C CA . VAL A 1 113 ? 11.056 -8.579 9.101 1.00 94.06 113 VAL A CA 1
ATOM 905 C C . VAL A 1 113 ? 10.855 -9.847 9.917 1.00 94.06 113 VAL A C 1
ATOM 907 O O . VAL A 1 113 ? 11.471 -9.995 10.972 1.00 94.06 113 VAL A O 1
ATOM 910 N N . ASN A 1 114 ? 9.954 -10.729 9.474 1.00 89.25 114 ASN A N 1
ATOM 911 C CA . ASN A 1 114 ? 9.586 -11.961 10.188 1.00 89.25 114 ASN A CA 1
ATOM 912 C C . ASN A 1 114 ? 9.247 -11.719 11.673 1.00 89.25 114 ASN A C 1
ATOM 914 O O . ASN A 1 114 ? 9.711 -12.422 12.564 1.00 89.25 114 ASN A O 1
ATOM 918 N N . GLY A 1 115 ? 8.475 -10.660 11.944 1.00 85.31 115 GLY A N 1
ATOM 919 C CA . GLY A 1 115 ? 8.050 -10.271 13.295 1.00 85.31 115 GLY A CA 1
ATOM 920 C C . GLY A 1 115 ? 9.092 -9.502 14.119 1.00 85.31 115 GLY A C 1
ATOM 921 O O . GLY A 1 115 ? 8.733 -8.879 15.118 1.00 85.31 115 GLY A O 1
ATOM 922 N N . LYS A 1 116 ? 10.362 -9.454 13.697 1.00 89.44 116 LYS A N 1
ATOM 923 C CA . LYS A 1 116 ? 11.423 -8.710 14.391 1.00 89.44 116 LYS A CA 1
ATOM 924 C C . LYS A 1 116 ? 11.554 -7.294 13.837 1.00 89.44 116 LYS A C 1
ATOM 926 O O . LYS A 1 116 ? 11.751 -7.107 12.637 1.00 89.44 116 LYS A O 1
ATOM 931 N N . LYS A 1 117 ? 11.485 -6.284 14.710 1.00 91.75 117 LYS A N 1
ATOM 932 C CA . LYS A 1 117 ? 11.712 -4.884 14.319 1.00 91.75 117 LYS A CA 1
ATOM 933 C C . LYS A 1 117 ? 13.158 -4.692 13.866 1.00 91.75 117 LYS A C 1
ATOM 935 O O . LYS A 1 117 ? 14.079 -5.083 14.582 1.00 91.75 117 LYS A O 1
ATOM 940 N N . ILE A 1 118 ? 13.357 -4.074 12.707 1.00 92.81 118 ILE A N 1
ATOM 941 C CA . ILE A 1 118 ? 14.696 -3.739 12.212 1.00 92.81 118 ILE A CA 1
ATOM 942 C C . ILE A 1 118 ? 15.148 -2.400 12.810 1.00 92.81 118 ILE A C 1
ATOM 944 O O . ILE A 1 118 ? 14.328 -1.513 13.034 1.00 92.81 118 ILE A O 1
ATOM 948 N N . GLU A 1 119 ? 16.449 -2.224 13.048 1.00 87.06 119 GLU A N 1
ATOM 949 C CA . GLU A 1 119 ? 16.972 -0.937 13.537 1.00 87.06 119 GLU A CA 1
ATOM 950 C C . GLU A 1 119 ? 17.092 0.105 12.418 1.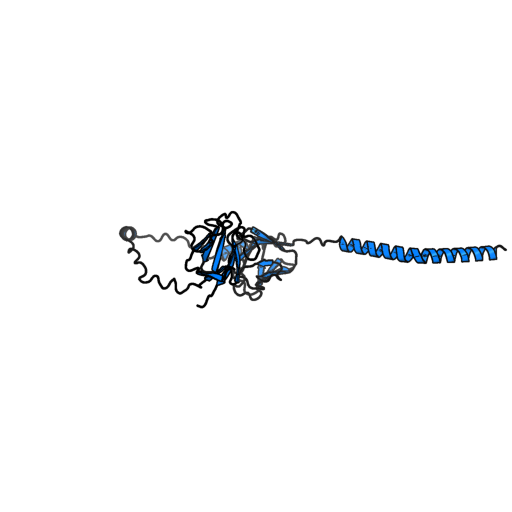00 87.06 119 GLU A C 1
ATOM 952 O O . GLU A 1 119 ? 16.679 1.252 12.569 1.00 87.06 119 GLU A O 1
ATOM 957 N N . ARG A 1 120 ? 17.685 -0.288 11.284 1.00 86.88 120 ARG A N 1
ATOM 958 C CA . ARG A 1 120 ? 17.901 0.597 10.126 1.00 86.88 120 ARG A CA 1
ATOM 959 C C . ARG A 1 120 ? 17.770 -0.130 8.800 1.00 86.88 120 ARG A C 1
ATOM 961 O O . ARG A 1 120 ? 17.189 0.394 7.856 1.00 86.88 120 ARG A O 1
ATOM 968 N N . GLN A 1 121 ? 18.355 -1.318 8.722 1.00 92.69 121 GLN A N 1
ATOM 969 C CA . GLN A 1 121 ? 18.301 -2.175 7.550 1.00 92.69 121 GLN A CA 1
ATOM 970 C C . GLN A 1 121 ? 18.315 -3.637 7.988 1.00 92.69 121 GLN A C 1
ATOM 972 O O . GLN A 1 121 ? 18.880 -3.954 9.035 1.00 92.69 121 GLN A O 1
ATOM 977 N N . SER A 1 122 ? 17.746 -4.516 7.174 1.00 91.94 122 SER A N 1
ATOM 978 C CA . SER A 1 122 ? 17.854 -5.963 7.354 1.00 91.94 122 SER A CA 1
ATOM 979 C C . SER A 1 122 ? 17.920 -6.652 5.995 1.00 91.94 122 SER A C 1
ATOM 981 O O . SER A 1 122 ? 17.224 -6.209 5.073 1.00 91.94 122 SER A O 1
ATOM 983 N N . PRO A 1 123 ? 18.731 -7.714 5.832 1.00 90.94 123 PRO A N 1
ATOM 984 C CA . PRO A 1 123 ? 18.576 -8.601 4.689 1.00 90.94 123 PR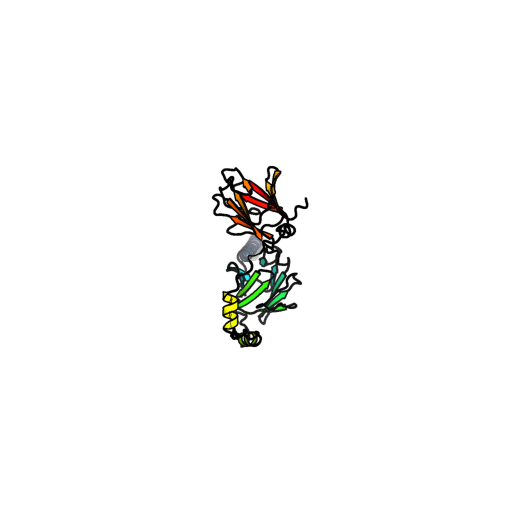O A CA 1
ATOM 985 C C . PRO A 1 123 ? 17.171 -9.217 4.691 1.00 90.94 123 PRO A C 1
ATOM 987 O O . PRO A 1 123 ? 16.572 -9.399 5.755 1.00 90.94 123 PRO A O 1
ATOM 990 N N . VAL A 1 124 ? 16.660 -9.492 3.494 1.00 91.69 124 VAL A N 1
ATOM 991 C CA . VAL A 1 124 ? 15.370 -10.148 3.259 1.00 91.69 124 VAL A CA 1
ATOM 992 C C . VAL A 1 124 ? 15.553 -11.195 2.163 1.00 91.69 124 VAL A C 1
ATOM 994 O O . VAL A 1 124 ? 16.261 -10.961 1.177 1.00 91.69 124 VAL A O 1
ATOM 997 N N . TYR A 1 125 ? 14.919 -12.346 2.333 1.00 89.69 125 TYR A N 1
ATOM 998 C CA . TYR A 1 125 ? 15.041 -13.509 1.464 1.00 89.69 125 TYR A CA 1
ATOM 999 C C . TYR A 1 125 ? 13.698 -13.919 0.860 1.00 89.69 125 TYR A C 1
ATOM 1001 O O . TYR A 1 125 ? 12.640 -13.389 1.203 1.00 89.69 125 TYR A O 1
ATOM 1009 N N . ASP A 1 126 ? 13.747 -14.852 -0.088 1.00 88.06 126 ASP A N 1
ATOM 1010 C CA . ASP A 1 126 ? 12.541 -15.426 -0.679 1.00 88.06 126 ASP A CA 1
ATOM 1011 C C . ASP A 1 126 ? 11.634 -16.057 0.392 1.00 88.06 126 ASP A C 1
ATOM 1013 O O . ASP A 1 126 ? 12.070 -16.886 1.191 1.00 88.06 126 ASP A O 1
ATOM 1017 N N . GLY A 1 127 ? 10.366 -15.651 0.399 1.00 87.44 127 GLY A N 1
ATOM 1018 C CA . GLY A 1 127 ? 9.347 -16.067 1.359 1.00 87.44 127 GLY A CA 1
ATOM 1019 C C . GLY A 1 127 ? 9.259 -15.223 2.633 1.00 87.44 127 GLY A C 1
ATOM 1020 O O . GLY A 1 127 ? 8.290 -15.385 3.375 1.00 87.44 127 GLY A O 1
ATOM 1021 N N . ASP A 1 128 ? 10.209 -14.320 2.889 1.00 92.12 128 ASP A N 1
ATOM 1022 C CA . ASP A 1 128 ? 10.195 -13.498 4.101 1.00 92.12 128 ASP A CA 1
ATOM 1023 C C . ASP A 1 128 ? 9.028 -12.507 4.110 1.00 92.12 128 ASP A C 1
ATOM 1025 O O . ASP A 1 128 ? 8.608 -11.972 3.077 1.00 92.12 128 ASP A O 1
ATOM 1029 N N . SER A 1 129 ? 8.542 -12.221 5.317 1.00 93.94 129 SER A N 1
ATOM 1030 C CA . SER A 1 129 ? 7.506 -11.223 5.567 1.00 93.94 129 SER A CA 1
ATOM 1031 C C . SER A 1 129 ? 8.121 -9.885 5.976 1.00 93.94 129 SER A C 1
ATOM 1033 O O . SER A 1 129 ? 8.943 -9.813 6.888 1.00 93.94 129 SER A O 1
ATOM 1035 N N . ILE A 1 130 ? 7.696 -8.813 5.314 1.00 96.94 130 ILE A N 1
ATOM 1036 C CA . ILE A 1 130 ? 8.038 -7.425 5.618 1.00 96.94 130 ILE A CA 1
ATOM 1037 C C . ILE A 1 130 ? 6.755 -6.732 6.072 1.00 96.94 130 ILE A C 1
ATOM 1039 O O . ILE A 1 130 ? 5.845 -6.501 5.275 1.00 96.94 130 ILE A O 1
ATOM 1043 N N . MET A 1 131 ? 6.675 -6.387 7.352 1.00 93.81 131 MET A N 1
ATOM 1044 C CA . MET A 1 131 ? 5.537 -5.690 7.938 1.00 93.81 131 MET A CA 1
ATOM 1045 C C . MET A 1 131 ? 5.851 -4.207 8.160 1.00 93.81 131 MET A C 1
ATOM 1047 O O . MET A 1 131 ? 6.902 -3.842 8.688 1.00 93.81 131 MET A O 1
ATOM 1051 N N . MET A 1 132 ? 4.917 -3.351 7.747 1.00 93.19 132 MET A N 1
ATOM 1052 C CA . MET A 1 132 ? 4.983 -1.891 7.830 1.00 93.19 132 MET A CA 1
ATOM 1053 C C . MET A 1 132 ? 3.620 -1.355 8.269 1.00 93.19 132 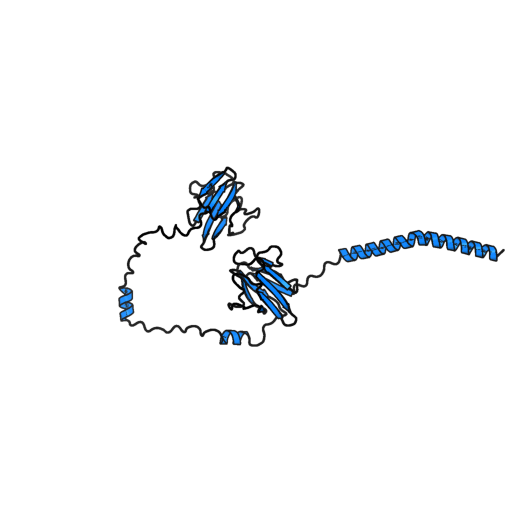MET A C 1
ATOM 1055 O O . MET A 1 132 ? 2.658 -1.356 7.497 1.00 93.19 132 MET A O 1
ATOM 1059 N N . GLY A 1 133 ? 3.518 -0.883 9.512 1.00 87.94 133 GLY A N 1
ATOM 1060 C CA . GLY A 1 133 ? 2.220 -0.536 10.089 1.00 87.94 133 GLY A CA 1
ATOM 1061 C C . GLY A 1 133 ? 1.318 -1.772 10.172 1.00 87.94 133 GLY A C 1
ATOM 1062 O O . GLY A 1 133 ? 1.705 -2.759 10.785 1.00 87.94 133 GLY A O 1
ATOM 1063 N N . ASN A 1 134 ? 0.149 -1.730 9.530 1.00 86.69 134 ASN A N 1
ATOM 1064 C CA . ASN A 1 134 ? -0.793 -2.850 9.449 1.00 86.69 134 ASN A CA 1
ATOM 1065 C C . ASN A 1 134 ? -0.683 -3.677 8.151 1.00 86.69 134 ASN A C 1
ATOM 1067 O O . ASN A 1 134 ? -1.495 -4.572 7.929 1.00 86.69 134 ASN A O 1
ATOM 1071 N N . VAL A 1 135 ? 0.284 -3.379 7.278 1.00 90.12 135 VAL A N 1
ATOM 1072 C CA . VAL A 1 135 ? 0.461 -4.096 6.008 1.00 90.12 135 VAL A CA 1
ATOM 1073 C C . VAL A 1 135 ? 1.594 -5.097 6.132 1.00 90.12 135 VAL A C 1
ATOM 1075 O O . VAL A 1 135 ? 2.694 -4.742 6.555 1.00 90.12 135 VAL A O 1
ATOM 1078 N N . VAL A 1 136 ? 1.335 -6.330 5.700 1.00 94.38 136 VAL A N 1
ATOM 1079 C CA . VAL A 1 136 ? 2.331 -7.399 5.588 1.00 94.38 136 VAL A CA 1
ATOM 1080 C C . VAL A 1 136 ? 2.549 -7.704 4.110 1.00 94.38 136 VAL A C 1
ATOM 1082 O O . VAL A 1 136 ? 1.600 -8.034 3.400 1.00 94.38 136 VAL A O 1
ATOM 1085 N N . LEU A 1 137 ? 3.791 -7.593 3.644 1.00 95.50 137 LEU A N 1
ATOM 1086 C CA . LEU A 1 137 ? 4.201 -7.944 2.285 1.00 95.50 137 LEU A CA 1
ATOM 1087 C C . LEU A 1 137 ? 5.147 -9.144 2.321 1.00 95.50 137 LEU A C 1
ATOM 1089 O O . LEU A 1 137 ? 6.114 -9.140 3.075 1.00 95.50 137 LEU A O 1
ATOM 1093 N N . PHE A 1 138 ? 4.907 -10.140 1.479 1.00 95.12 138 PHE A N 1
ATOM 1094 C CA . PHE A 1 138 ? 5.783 -11.297 1.317 1.00 95.12 138 PHE A CA 1
ATOM 1095 C C . PHE A 1 138 ? 6.673 -11.119 0.093 1.00 95.12 138 PHE A C 1
ATOM 1097 O O . PHE A 1 138 ? 6.171 -10.854 -1.002 1.00 95.12 138 PHE A O 1
ATOM 1104 N N . LEU A 1 139 ? 7.983 -11.284 0.262 1.00 93.81 139 LEU A N 1
ATOM 1105 C CA . LEU A 1 139 ? 8.923 -11.242 -0.853 1.00 93.81 139 LEU A CA 1
ATOM 1106 C C . LEU A 1 139 ? 8.921 -12.569 -1.608 1.00 93.81 139 LEU A C 1
ATOM 1108 O O . LEU A 1 139 ? 9.135 -13.622 -1.022 1.00 93.81 139 LEU A O 1
ATOM 1112 N N . ARG A 1 140 ? 8.721 -12.513 -2.925 1.00 91.06 140 ARG A N 1
ATOM 1113 C CA . ARG A 1 140 ? 8.932 -13.631 -3.850 1.00 91.06 140 ARG A CA 1
ATOM 1114 C C . ARG A 1 140 ? 10.026 -13.262 -4.847 1.00 91.06 140 ARG A C 1
ATOM 1116 O O . ARG A 1 140 ? 9.787 -12.493 -5.777 1.00 91.06 140 ARG A O 1
ATOM 1123 N N . ALA A 1 141 ? 11.233 -13.779 -4.651 1.00 84.25 141 ALA A N 1
ATOM 1124 C CA . ALA A 1 141 ? 12.397 -13.523 -5.490 1.00 84.25 141 ALA A CA 1
ATOM 1125 C C . ALA A 1 141 ? 13.319 -14.755 -5.566 1.00 84.25 141 ALA A C 1
ATOM 1127 O O . ALA A 1 141 ? 14.101 -15.015 -4.654 1.00 84.25 141 ALA A O 1
ATOM 1128 N N . GLN A 1 142 ? 13.299 -15.459 -6.705 1.00 70.06 142 GLN A N 1
ATOM 1129 C CA . GLN A 1 142 ? 14.061 -16.704 -6.923 1.00 70.06 142 GLN A CA 1
ATOM 1130 C C . GLN A 1 142 ? 15.588 -16.535 -6.774 1.00 70.06 142 GLN A C 1
ATOM 1132 O O . GLN A 1 142 ? 16.283 -17.481 -6.414 1.00 70.06 142 GLN A O 1
ATOM 1137 N N . ASP A 1 143 ? 16.111 -15.322 -6.979 1.00 69.12 143 ASP A N 1
ATOM 1138 C CA . ASP A 1 143 ? 17.552 -15.029 -6.944 1.00 69.12 143 ASP A CA 1
ATOM 1139 C C . ASP A 1 143 ? 18.079 -14.653 -5.543 1.00 69.12 143 ASP A C 1
ATOM 1141 O O . ASP A 1 143 ? 19.182 -14.109 -5.407 1.00 69.12 143 ASP A O 1
ATOM 1145 N N . SER A 1 144 ? 17.289 -14.850 -4.486 1.00 66.38 144 SER A N 1
ATOM 1146 C CA . SER A 1 144 ? 17.687 -14.550 -3.105 1.00 66.38 144 SER A CA 1
ATOM 1147 C C . SER A 1 144 ? 17.278 -15.668 -2.146 1.00 66.38 144 SER A C 1
ATOM 1149 O O . SER A 1 144 ? 16.531 -15.404 -1.197 1.00 66.38 144 SER A O 1
ATOM 1151 N N . PRO A 1 145 ? 17.738 -16.913 -2.385 1.00 64.25 145 PRO A N 1
ATOM 1152 C CA . PRO A 1 145 ? 17.440 -18.009 -1.486 1.00 64.25 145 PRO A CA 1
ATOM 1153 C C . PRO A 1 145 ? 18.024 -17.694 -0.105 1.00 64.25 145 PRO A C 1
ATOM 1155 O O . PRO A 1 145 ? 19.118 -17.125 -0.004 1.00 64.25 145 PRO A O 1
ATOM 1158 N N . PRO A 1 146 ? 17.298 -18.023 0.963 1.00 64.50 146 PRO A N 1
ATOM 1159 C CA . PRO A 1 146 ? 17.798 -17.805 2.302 1.00 64.50 146 PRO A CA 1
ATOM 1160 C C . PRO A 1 146 ? 19.025 -18.698 2.592 1.00 64.50 146 PRO A C 1
ATOM 1162 O O . PRO A 1 146 ? 19.135 -19.787 2.019 1.00 64.50 146 PRO A O 1
ATOM 1165 N N . PRO A 1 147 ? 19.975 -18.248 3.435 1.00 67.88 147 PRO A N 1
ATOM 1166 C CA . PRO A 1 147 ? 21.217 -18.976 3.703 1.00 67.88 147 PRO A CA 1
ATOM 1167 C C . PRO A 1 147 ? 20.943 -20.333 4.363 1.00 67.88 147 PRO A C 1
ATOM 1169 O O . PRO A 1 147 ? 20.029 -20.438 5.169 1.00 67.88 147 PRO A O 1
ATOM 1172 N N . GLU A 1 148 ? 21.718 -21.376 4.049 1.00 66.94 148 GLU A N 1
ATOM 1173 C CA . GLU A 1 148 ? 21.524 -22.715 4.637 1.00 66.94 148 GLU A CA 1
ATOM 1174 C C . GLU A 1 148 ? 21.454 -22.661 6.176 1.00 66.94 148 GLU A C 1
ATOM 1176 O O . GLU A 1 148 ? 22.260 -21.993 6.823 1.00 66.94 148 GLU A O 1
ATOM 1181 N N . GLY A 1 149 ? 20.457 -23.336 6.757 1.00 63.00 149 GLY A N 1
ATOM 1182 C CA . GLY A 1 149 ? 20.232 -23.404 8.207 1.00 63.00 149 GLY A CA 1
ATOM 1183 C C . GLY A 1 149 ? 19.587 -22.177 8.863 1.00 63.00 149 GLY A C 1
ATOM 1184 O O . GLY A 1 149 ? 19.378 -22.159 10.071 1.00 63.00 149 GLY A O 1
ATOM 1185 N N . TRP A 1 150 ? 19.204 -21.149 8.099 1.00 61.66 150 TRP A N 1
ATOM 1186 C CA . TRP A 1 150 ? 18.533 -19.958 8.644 1.00 61.66 150 TRP A CA 1
ATOM 1187 C C . TRP A 1 150 ? 17.195 -20.256 9.344 1.00 61.66 150 TRP A C 1
ATOM 1189 O O . TRP A 1 150 ? 16.883 -19.635 10.356 1.00 61.66 150 TRP A O 1
ATOM 1199 N N . ARG A 1 151 ? 16.414 -21.216 8.823 1.00 59.53 151 ARG A N 1
ATOM 1200 C CA . ARG A 1 151 ? 15.158 -21.677 9.436 1.00 59.53 151 ARG A CA 1
ATOM 1201 C C . ARG A 1 151 ? 15.423 -22.308 10.793 1.00 59.53 151 ARG A C 1
ATOM 1203 O O . ARG A 1 151 ? 14.782 -21.936 11.764 1.00 59.53 151 ARG A O 1
ATOM 1210 N N . GLU A 1 152 ? 16.416 -23.190 10.845 1.00 66.62 152 GLU A N 1
ATOM 1211 C CA . GLU A 1 152 ? 16.846 -23.865 12.069 1.00 66.62 152 GLU A CA 1
ATOM 1212 C C . GLU A 1 152 ? 17.388 -22.862 13.095 1.00 66.62 152 GLU A C 1
ATOM 1214 O O . GLU A 1 152 ? 17.135 -23.012 14.282 1.00 66.62 152 GLU A O 1
ATOM 1219 N N . ALA A 1 153 ? 18.075 -21.801 12.654 1.00 62.62 153 ALA A N 1
ATOM 1220 C CA . ALA A 1 153 ? 18.548 -20.730 13.531 1.00 62.62 153 ALA A CA 1
ATOM 1221 C C . ALA A 1 153 ? 17.403 -19.876 14.107 1.00 62.62 153 ALA A C 1
ATOM 1223 O O . ALA A 1 153 ? 17.425 -19.562 15.294 1.00 62.62 153 ALA A O 1
ATOM 1224 N N . ILE A 1 154 ? 16.390 -19.527 13.301 1.00 65.50 154 ILE A N 1
ATOM 1225 C CA . ILE A 1 154 ? 15.197 -18.802 13.777 1.00 65.50 154 ILE A CA 1
ATOM 1226 C C . ILE A 1 154 ? 14.387 -19.673 14.741 1.00 65.50 154 ILE A C 1
ATOM 1228 O O . ILE A 1 154 ? 13.943 -19.190 15.776 1.00 65.50 154 ILE A O 1
ATOM 1232 N N . GLU A 1 155 ? 14.207 -20.951 14.413 1.00 66.44 155 GLU A N 1
ATOM 1233 C CA . GLU A 1 155 ? 13.474 -21.909 15.243 1.00 66.44 155 GLU A CA 1
ATOM 1234 C C . GLU A 1 155 ? 14.223 -22.231 16.545 1.00 66.44 155 GLU A C 1
ATOM 1236 O O . GLU A 1 155 ? 13.597 -22.404 17.584 1.00 66.44 155 GLU A O 1
ATOM 1241 N N . ALA A 1 156 ? 15.560 -22.213 16.528 1.00 63.78 156 ALA A N 1
ATOM 1242 C CA . ALA A 1 156 ? 16.385 -22.334 17.730 1.00 63.78 156 ALA A CA 1
ATOM 1243 C C . ALA A 1 156 ? 16.375 -21.072 18.614 1.00 63.78 156 ALA A C 1
ATOM 1245 O O . ALA A 1 156 ? 16.555 -21.181 19.827 1.00 63.78 156 ALA A O 1
ATOM 1246 N N . GLU A 1 157 ? 16.196 -19.881 18.030 1.00 67.38 157 GLU A N 1
ATOM 1247 C CA . GLU A 1 157 ? 16.031 -18.620 18.771 1.00 67.38 157 GLU A CA 1
ATOM 1248 C C . GLU A 1 157 ? 14.586 -18.373 19.233 1.00 67.38 157 GLU A C 1
ATOM 1250 O O . GLU A 1 157 ? 14.361 -17.526 20.104 1.00 67.38 157 GLU A O 1
ATOM 1255 N N . ALA A 1 158 ? 13.603 -19.081 18.668 1.00 62.16 158 ALA A N 1
ATOM 1256 C CA . ALA A 1 158 ? 12.218 -18.972 19.092 1.00 62.16 158 ALA A CA 1
ATOM 1257 C C . ALA A 1 158 ? 12.105 -19.388 20.571 1.00 62.16 158 ALA A C 1
ATOM 1259 O O . ALA A 1 158 ? 12.640 -20.433 20.958 1.00 62.16 158 ALA A O 1
ATOM 1260 N N . PRO A 1 159 ? 11.426 -18.595 21.426 1.00 68.44 159 PRO A N 1
ATOM 1261 C CA . PRO A 1 159 ? 11.122 -19.029 22.781 1.00 68.44 159 PRO A CA 1
ATOM 1262 C C . PRO A 1 159 ? 10.456 -20.407 22.714 1.00 68.44 159 PRO A C 1
ATOM 1264 O O . PRO A 1 159 ? 9.571 -20.580 21.870 1.00 68.44 159 PRO A O 1
ATOM 1267 N N . PRO A 1 160 ? 10.859 -21.381 23.553 1.00 69.25 160 PRO A N 1
ATOM 1268 C CA . PRO A 1 160 ? 10.195 -22.673 23.571 1.00 69.25 160 PRO A CA 1
ATOM 1269 C C . PRO A 1 160 ? 8.706 -22.423 23.766 1.00 69.25 160 PRO A C 1
ATOM 1271 O O . PRO A 1 160 ? 8.314 -21.673 24.666 1.00 69.25 160 PRO A O 1
ATOM 1274 N N . GLU A 1 161 ? 7.899 -23.005 22.879 1.00 64.00 161 GLU A N 1
ATOM 1275 C CA . GLU A 1 161 ? 6.450 -22.953 22.985 1.00 64.00 161 GLU A CA 1
ATOM 1276 C C . GLU A 1 161 ? 6.094 -23.341 24.426 1.00 64.00 161 GLU A C 1
ATOM 1278 O O . GLU A 1 161 ? 6.607 -24.362 24.907 1.00 64.00 161 GLU A O 1
ATOM 1283 N N . PRO A 1 162 ? 5.347 -22.497 25.168 1.00 61.34 162 PRO A N 1
ATOM 1284 C CA . PRO A 1 162 ? 5.035 -22.795 26.553 1.00 61.34 162 PRO A CA 1
ATOM 1285 C C . PRO A 1 162 ? 4.340 -24.148 26.558 1.00 61.34 162 PRO A C 1
ATOM 1287 O O . PRO A 1 162 ? 3.239 -24.287 26.025 1.00 61.34 162 PRO A O 1
ATOM 1290 N N . GLN A 1 163 ? 5.018 -25.161 27.104 1.00 61.53 163 GLN A N 1
ATOM 1291 C CA . GLN A 1 163 ? 4.391 -26.456 27.292 1.00 61.53 163 GLN A CA 1
ATOM 1292 C C . GLN A 1 163 ? 3.151 -26.181 28.138 1.00 61.53 163 GLN A C 1
ATOM 1294 O O . GLN A 1 163 ? 3.274 -25.467 29.140 1.00 61.53 163 GLN A O 1
ATOM 1299 N N . PRO A 1 164 ? 1.962 -26.665 27.744 1.00 59.09 164 PRO A N 1
ATOM 1300 C CA . PRO A 1 164 ? 0.829 -26.638 28.641 1.00 59.09 164 PRO A CA 1
ATOM 1301 C C . PRO A 1 164 ? 1.212 -27.523 29.828 1.00 59.09 164 PRO A C 1
ATOM 1303 O O . PRO A 1 164 ? 1.047 -28.739 29.792 1.00 59.09 164 PRO A O 1
ATOM 1306 N N . GLU A 1 165 ? 1.803 -26.926 30.863 1.00 62.97 165 GLU A N 1
ATOM 1307 C CA . GLU A 1 165 ? 1.802 -27.520 32.184 1.00 62.97 165 GLU A CA 1
ATOM 1308 C C . GLU A 1 165 ? 0.323 -27.717 32.503 1.00 62.97 165 GLU A C 1
ATOM 1310 O O . GLU A 1 165 ? -0.424 -26.751 32.676 1.00 62.97 165 GLU A O 1
ATOM 1315 N N . GLU A 1 166 ? -0.123 -28.974 32.506 1.00 56.94 166 GLU A N 1
ATOM 1316 C CA . GLU A 1 166 ? -1.352 -29.354 33.183 1.00 56.94 166 GLU A CA 1
ATOM 1317 C C . GLU A 1 166 ? -1.153 -28.964 34.646 1.00 56.94 166 GLU A C 1
ATOM 1319 O O . GLU A 1 166 ? -0.620 -29.733 35.444 1.00 56.94 166 GLU A O 1
ATOM 1324 N N . ILE A 1 167 ? -1.517 -27.729 34.993 1.00 61.16 167 ILE A N 1
ATOM 1325 C CA . ILE A 1 167 ? -1.664 -27.312 36.378 1.00 61.16 167 ILE A CA 1
ATOM 1326 C C . ILE A 1 167 ? -2.652 -28.326 36.960 1.00 61.16 167 ILE A C 1
ATOM 1328 O O . ILE A 1 167 ? -3.794 -28.363 36.489 1.00 61.16 167 ILE A O 1
ATOM 1332 N N . PRO A 1 168 ? -2.256 -29.184 37.922 1.00 65.94 168 PRO A N 1
ATOM 1333 C CA . PRO A 1 168 ? -3.180 -30.130 38.516 1.00 65.94 168 PRO A CA 1
ATOM 1334 C C . PRO A 1 168 ? -4.191 -29.296 39.289 1.00 65.94 168 PRO A C 1
ATOM 1336 O O . PRO A 1 168 ? -3.913 -28.847 40.399 1.00 65.94 168 PRO A O 1
ATOM 1339 N N . VAL A 1 169 ? -5.337 -29.016 38.674 1.00 61.00 169 VAL A N 1
ATOM 1340 C CA . VAL A 1 169 ? -6.443 -28.343 39.343 1.00 61.00 169 VAL A CA 1
ATOM 1341 C C . VAL A 1 169 ? -6.935 -29.334 40.396 1.00 61.00 169 VAL A C 1
ATOM 1343 O O . VAL A 1 169 ? -7.381 -30.426 40.026 1.00 61.00 169 VAL A O 1
ATOM 1346 N N . PRO A 1 170 ? -6.807 -29.042 41.706 1.00 71.50 170 PRO A N 1
ATOM 1347 C CA . PRO A 1 170 ? -7.337 -29.929 42.730 1.00 71.50 170 PRO A CA 1
ATOM 1348 C C . PRO A 1 170 ? -8.827 -30.144 42.458 1.00 71.50 170 PRO A C 1
ATOM 1350 O O . PRO A 1 170 ? -9.523 -29.199 42.096 1.00 71.50 170 PRO A O 1
ATOM 1353 N N . TYR A 1 171 ? -9.340 -31.362 42.638 1.00 64.88 171 TYR A N 1
ATOM 1354 C CA . TYR A 1 171 ? -10.768 -31.650 42.417 1.00 64.88 171 TYR A CA 1
ATOM 1355 C C . TYR A 1 171 ? -11.690 -30.699 43.212 1.00 64.88 171 TYR A C 1
ATOM 1357 O O . TYR A 1 171 ? -12.791 -30.371 42.778 1.00 64.88 171 TYR A O 1
ATOM 1365 N N . GLU A 1 172 ? -11.202 -30.195 44.346 1.00 66.88 172 GLU A N 1
ATOM 1366 C CA . GLU A 1 172 ? -11.840 -29.165 45.170 1.00 66.88 172 GLU A CA 1
ATOM 1367 C C . GLU A 1 172 ? -12.017 -27.826 44.426 1.00 66.88 172 GLU A C 1
ATOM 1369 O O . GLU A 1 172 ? -13.076 -27.213 44.533 1.00 66.88 172 GLU A O 1
ATOM 1374 N N . ALA A 1 173 ? -11.052 -27.418 43.593 1.00 60.72 173 ALA A N 1
ATOM 1375 C CA . ALA A 1 173 ? -11.133 -26.206 42.774 1.00 60.72 173 ALA A CA 1
ATOM 1376 C C . ALA A 1 173 ? -12.178 -26.328 41.652 1.00 60.72 173 ALA A C 1
ATOM 1378 O O . ALA A 1 173 ? -12.866 -25.359 41.349 1.00 60.72 173 ALA A O 1
ATOM 1379 N N . LEU A 1 174 ? -12.367 -27.528 41.088 1.00 60.16 174 LEU A N 1
ATOM 1380 C CA . LEU A 1 174 ? -13.422 -27.788 40.096 1.00 60.16 174 LEU A CA 1
ATOM 1381 C C . LEU A 1 174 ? -14.825 -27.722 40.720 1.00 60.16 174 LEU A C 1
ATOM 1383 O O . LEU A 1 174 ? -15.782 -27.302 40.068 1.00 60.16 174 LEU A O 1
ATOM 1387 N N . LEU A 1 175 ? -14.960 -28.121 41.991 1.00 62.53 175 LEU A N 1
ATOM 1388 C CA . LEU A 1 175 ? -16.213 -27.981 42.734 1.00 62.53 175 LEU A CA 1
ATOM 1389 C C . LEU A 1 175 ? -16.510 -26.513 43.057 1.00 62.53 175 LEU A C 1
ATOM 1391 O O . LEU A 1 175 ? -17.648 -26.083 42.865 1.00 62.53 175 LEU A O 1
ATOM 1395 N N . GLU A 1 176 ? -15.508 -25.741 43.482 1.00 61.25 176 GLU A N 1
ATOM 1396 C CA . GLU A 1 176 ? -15.649 -24.294 43.689 1.00 61.25 176 GLU A CA 1
ATOM 1397 C C . GLU A 1 176 ? -15.993 -23.555 42.389 1.00 61.25 176 GLU A C 1
ATOM 1399 O O . GLU A 1 176 ? -16.884 -22.709 42.391 1.00 61.25 176 GLU A O 1
ATOM 1404 N N . GLU A 1 177 ? -15.377 -23.926 41.265 1.00 61.00 177 GLU A N 1
ATOM 1405 C CA . GLU A 1 177 ? -15.669 -23.358 39.945 1.00 61.00 177 GLU A CA 1
ATOM 1406 C C . GLU A 1 177 ? -17.082 -23.719 39.456 1.00 61.00 177 GLU A C 1
ATOM 1408 O O . GLU A 1 177 ? -17.780 -22.882 38.890 1.00 61.00 177 GLU A O 1
ATOM 1413 N N . SER A 1 178 ? -17.571 -24.929 39.750 1.00 66.38 178 SER A N 1
ATOM 1414 C CA . SER A 1 178 ? -18.952 -25.324 39.424 1.00 66.38 178 SER A CA 1
ATOM 1415 C C . SER A 1 178 ? -20.018 -24.609 40.268 1.00 66.38 178 SER A C 1
ATOM 1417 O O . SER A 1 178 ? -21.161 -24.456 39.834 1.00 66.38 178 SER A O 1
ATOM 1419 N N . LEU A 1 179 ? -19.649 -24.169 41.477 1.00 70.44 179 LEU A N 1
ATOM 1420 C CA . LEU A 1 179 ? -20.492 -23.381 42.382 1.00 70.44 179 LEU A CA 1
ATOM 1421 C C . LEU A 1 179 ? -20.336 -21.874 42.153 1.00 70.44 179 LEU A C 1
ATOM 1423 O O . LEU A 1 179 ? -21.145 -21.088 42.657 1.00 70.44 179 LEU A O 1
ATOM 1427 N N . TYR A 1 180 ? -19.323 -21.468 41.389 1.00 68.06 180 TYR A N 1
ATOM 1428 C CA . TYR A 1 180 ? -19.122 -20.091 40.990 1.00 68.06 180 TYR A CA 1
ATOM 1429 C C . TYR A 1 180 ? -20.205 -19.691 39.993 1.00 68.06 180 TYR A C 1
ATOM 1431 O O . TYR A 1 180 ? -20.128 -19.922 38.788 1.00 68.06 180 TYR A O 1
ATOM 1439 N N . VAL A 1 181 ? -21.240 -19.039 40.511 1.00 75.81 181 VAL A N 1
ATOM 1440 C CA . VAL A 1 181 ? -22.088 -18.195 39.680 1.00 75.81 181 VAL A CA 1
ATOM 1441 C C . VAL A 1 181 ? -21.294 -16.909 39.474 1.00 75.81 181 VAL A C 1
ATOM 1443 O O . VAL A 1 181 ? -21.092 -16.189 40.460 1.00 75.81 181 VAL A O 1
ATOM 1446 N N . PRO A 1 182 ? -20.817 -16.602 38.249 1.00 71.56 182 PRO A N 1
ATOM 1447 C CA . PRO A 1 182 ? -20.175 -15.323 38.008 1.00 71.56 182 PRO A CA 1
ATOM 1448 C C . PRO A 1 182 ? -21.125 -14.232 38.498 1.00 71.56 182 PRO A C 1
ATOM 1450 O O . PRO A 1 182 ? -22.328 -14.315 38.215 1.00 71.56 182 PRO A O 1
ATOM 1453 N N . PRO A 1 183 ? -20.640 -13.242 39.271 1.00 71.50 183 PRO A N 1
ATOM 1454 C CA . PRO A 1 183 ? -21.486 -12.133 39.661 1.00 71.50 183 PRO A CA 1
ATOM 1455 C C . PRO A 1 183 ? -22.087 -11.586 38.373 1.00 71.50 183 PRO A C 1
ATOM 1457 O O . PRO A 1 183 ? -21.349 -11.305 37.426 1.00 71.50 183 PRO A O 1
ATOM 1460 N N . VAL A 1 184 ? -23.423 -11.517 38.314 1.00 69.88 184 VAL A N 1
ATOM 1461 C CA . VAL A 1 184 ? -24.128 -10.912 37.179 1.00 69.88 184 VAL A CA 1
ATOM 1462 C C . VAL A 1 184 ? -23.402 -9.601 36.905 1.00 69.88 184 VAL A C 1
ATOM 1464 O O . VAL A 1 184 ? -23.320 -8.804 37.848 1.00 69.88 184 VAL A O 1
ATOM 1467 N N . PRO A 1 185 ? -22.814 -9.407 35.704 1.00 62.47 185 PRO A N 1
ATOM 1468 C CA . PRO A 1 185 ? -22.020 -8.229 35.419 1.00 62.47 185 PRO A CA 1
ATOM 1469 C C . PRO A 1 185 ? -22.852 -7.027 35.821 1.00 62.47 185 PRO A C 1
ATOM 1471 O O . PRO A 1 185 ? -23.919 -6.786 35.250 1.00 62.47 185 PRO A O 1
ATOM 1474 N N . GLN A 1 186 ? -22.428 -6.332 36.875 1.00 56.16 186 GLN A N 1
ATOM 1475 C CA . GLN A 1 186 ? -23.083 -5.091 37.224 1.00 56.16 186 GLN A CA 1
ATOM 1476 C C . GLN A 1 186 ? -22.819 -4.197 36.028 1.00 56.16 186 GLN A C 1
ATOM 1478 O O . GLN A 1 186 ? -21.661 -3.915 35.713 1.00 56.16 186 GLN A O 1
ATOM 1483 N N . ALA A 1 187 ? -23.887 -3.854 35.305 1.00 54.41 187 ALA A N 1
ATOM 1484 C CA . ALA A 1 187 ? -23.793 -2.910 34.213 1.00 54.41 187 ALA A CA 1
ATOM 1485 C C . ALA A 1 187 ? -22.989 -1.711 34.740 1.00 54.41 187 ALA A C 1
ATOM 1487 O O . ALA A 1 187 ? -23.302 -1.248 35.845 1.00 54.41 187 ALA A O 1
ATOM 1488 N N . PRO A 1 188 ? -21.922 -1.281 34.040 1.00 55.12 188 PRO A N 1
ATOM 1489 C CA . PRO A 1 188 ? -21.081 -0.195 34.516 1.00 55.12 188 PRO A CA 1
ATOM 1490 C C . PRO A 1 188 ? -21.987 0.950 34.960 1.00 55.12 188 PRO A C 1
ATOM 1492 O O . PRO A 1 188 ? -22.898 1.340 34.228 1.00 55.12 188 PRO A O 1
ATOM 1495 N N . GLN A 1 189 ? -21.782 1.438 36.188 1.00 52.00 189 GLN A N 1
ATOM 1496 C CA . GLN A 1 189 ? -22.674 2.434 36.795 1.00 52.00 189 GLN A CA 1
ATOM 1497 C C . GLN A 1 189 ? -22.700 3.763 36.025 1.00 52.00 189 GLN A C 1
ATOM 1499 O O . GLN A 1 189 ? -23.542 4.614 36.295 1.00 52.00 189 GLN A O 1
ATOM 1504 N N . SER A 1 190 ? -21.846 3.911 35.013 1.00 52.12 190 SER A N 1
ATOM 1505 C CA . SER A 1 190 ? -22.002 4.897 33.961 1.00 52.12 190 SER A CA 1
ATOM 1506 C C . SER A 1 190 ? -21.519 4.326 32.624 1.00 52.12 190 SER A C 1
ATOM 1508 O O . SER A 1 190 ? -20.357 3.959 32.465 1.00 52.12 190 SER A O 1
ATOM 1510 N N . TYR A 1 191 ? -22.422 4.265 31.644 1.00 49.94 191 TYR A N 1
ATOM 1511 C CA . TYR A 1 191 ? -22.095 4.049 30.228 1.00 49.94 191 TYR A CA 1
ATOM 1512 C C . TYR A 1 191 ? -21.564 5.331 29.550 1.00 49.94 191 TYR A C 1
ATOM 1514 O O . TYR A 1 191 ? -21.363 5.342 28.333 1.00 49.94 191 TYR A O 1
ATOM 1522 N N . GLU A 1 192 ? -21.377 6.429 30.290 1.00 50.91 192 GLU A N 1
ATOM 1523 C CA . GLU A 1 192 ? -21.052 7.738 29.709 1.00 50.91 192 GLU A CA 1
ATOM 1524 C C . GLU A 1 192 ? -19.578 7.854 29.278 1.00 50.91 192 GLU A C 1
ATOM 1526 O O . GLU A 1 192 ? -19.297 8.547 28.302 1.00 50.91 192 GLU A O 1
ATOM 1531 N N . ASP A 1 193 ? -18.653 7.091 29.873 1.00 48.19 193 ASP A N 1
ATOM 1532 C CA . ASP A 1 193 ? -17.205 7.218 29.602 1.00 48.19 193 ASP A CA 1
ATOM 1533 C C . ASP A 1 193 ? -16.725 6.627 28.262 1.00 48.19 193 ASP A C 1
ATOM 1535 O O . ASP A 1 193 ? -15.670 6.991 27.756 1.00 48.19 193 ASP A O 1
ATOM 1539 N N . ILE A 1 194 ? -17.500 5.748 27.618 1.00 46.38 194 ILE A N 1
ATOM 1540 C CA . ILE A 1 194 ? -17.154 5.237 26.271 1.00 46.38 194 ILE A CA 1
ATOM 1541 C C . ILE A 1 194 ? -17.678 6.183 25.175 1.00 46.38 194 ILE A C 1
ATOM 1543 O O . ILE A 1 194 ? -17.286 6.100 24.009 1.00 46.38 194 ILE A O 1
ATOM 1547 N N . ARG A 1 195 ? -18.598 7.093 25.514 1.00 46.53 195 ARG A N 1
ATOM 1548 C CA . ARG A 1 195 ? -19.069 8.129 24.585 1.00 46.53 195 ARG A CA 1
ATOM 1549 C C . ARG A 1 195 ? -18.107 9.316 24.525 1.00 46.53 195 ARG A C 1
ATOM 1551 O O . ARG A 1 195 ? -18.042 9.953 23.483 1.00 46.53 195 ARG A O 1
ATOM 1558 N N . SER A 1 196 ? -17.334 9.563 25.583 1.00 50.25 196 SER A N 1
ATOM 1559 C CA . SER A 1 196 ? -16.440 10.722 25.712 1.00 50.25 196 SER A CA 1
ATOM 1560 C C . SER A 1 196 ? -15.095 10.592 24.980 1.00 50.25 196 SER A C 1
ATOM 1562 O O . SER A 1 196 ? -14.410 11.595 24.816 1.00 50.25 196 SER A O 1
ATOM 1564 N N . GLN A 1 197 ? -14.725 9.399 24.499 1.00 52.25 197 GLN A N 1
ATOM 1565 C CA . GLN A 1 197 ? -13.505 9.173 23.699 1.00 52.25 197 GLN A CA 1
ATOM 1566 C C . GLN A 1 197 ? -13.757 9.085 22.186 1.00 52.25 197 GLN A C 1
ATOM 1568 O O . GLN A 1 197 ? -12.850 8.763 21.422 1.00 52.25 197 GLN A O 1
ATOM 1573 N N . ARG A 1 198 ? -14.993 9.315 21.734 1.00 61.50 198 ARG A N 1
ATOM 1574 C CA . ARG A 1 198 ? -15.333 9.202 20.313 1.00 61.50 198 ARG A CA 1
ATOM 1575 C C . ARG A 1 198 ? -14.909 10.462 19.588 1.00 61.50 198 ARG A C 1
ATOM 1577 O O . ARG A 1 198 ? -15.240 11.558 20.028 1.00 61.50 198 ARG A O 1
ATOM 1584 N N . VAL A 1 199 ? -14.255 10.289 18.447 1.00 58.97 199 VAL A N 1
ATOM 1585 C CA . VAL A 1 199 ? -14.122 11.377 17.486 1.00 58.97 199 VAL A CA 1
ATOM 1586 C C . VAL A 1 199 ? -15.496 11.567 16.832 1.00 58.97 199 VAL A C 1
ATOM 1588 O O . VAL A 1 199 ? -15.975 10.626 16.186 1.00 58.97 199 VAL A O 1
ATOM 1591 N N . PRO A 1 200 ? -16.183 12.703 17.056 1.00 69.94 200 PRO A N 1
ATOM 1592 C CA . PRO A 1 200 ? -17.450 12.980 16.397 1.00 69.94 200 PRO A CA 1
ATOM 1593 C C . PRO A 1 200 ? -17.214 13.099 14.890 1.00 69.94 200 PRO A C 1
ATOM 1595 O O . PRO A 1 200 ? -16.221 13.687 14.452 1.00 69.94 200 PRO A O 1
ATOM 1598 N N . ALA A 1 201 ? -18.128 12.535 14.105 1.00 81.69 201 ALA A N 1
ATOM 1599 C CA . ALA A 1 201 ? -18.069 12.594 12.655 1.00 81.69 201 ALA A CA 1
ATOM 1600 C C . ALA A 1 201 ? -19.438 12.946 12.071 1.00 81.69 201 ALA A C 1
ATOM 1602 O O . ALA A 1 201 ? -20.474 12.627 12.654 1.00 81.69 201 ALA A O 1
ATOM 1603 N N . LEU A 1 202 ? -19.433 13.613 10.920 1.00 89.31 202 LEU A N 1
ATOM 1604 C CA . LEU A 1 202 ? -20.632 14.119 10.259 1.00 89.31 202 LEU A CA 1
ATOM 1605 C C . LEU A 1 202 ? -20.650 13.711 8.783 1.00 89.31 202 LEU A C 1
ATOM 1607 O O . LEU A 1 202 ? -19.599 13.562 8.151 1.00 89.31 202 LEU A O 1
ATOM 1611 N N . LEU A 1 203 ? -21.852 13.586 8.223 1.00 90.06 203 LEU A N 1
ATOM 1612 C CA . LEU A 1 203 ? -22.085 13.587 6.780 1.00 90.06 203 LEU A CA 1
ATOM 1613 C C . LEU A 1 203 ? -22.826 14.859 6.385 1.00 90.06 203 LEU A C 1
ATOM 1615 O O . LEU A 1 203 ? -23.955 15.074 6.812 1.00 90.06 203 LEU A O 1
ATOM 1619 N N . GLU A 1 204 ? -22.210 15.674 5.541 1.00 90.94 204 GLU A N 1
ATOM 1620 C CA . GLU A 1 204 ? -22.829 16.874 4.981 1.00 90.94 204 GLU A CA 1
ATOM 1621 C C . GLU A 1 204 ? -23.302 16.599 3.550 1.00 90.94 204 GLU A C 1
ATOM 1623 O O . GLU A 1 204 ? -22.514 16.245 2.671 1.00 90.94 204 GLU A O 1
ATOM 1628 N N . GLU A 1 205 ? -24.598 16.748 3.303 1.00 89.25 205 GLU A N 1
ATOM 1629 C CA . GLU A 1 205 ? -25.168 16.699 1.964 1.00 89.25 205 GLU A CA 1
ATOM 1630 C C . GLU A 1 205 ? -24.813 17.958 1.169 1.00 89.25 205 GLU A C 1
ATOM 1632 O O . GLU A 1 205 ? -24.704 19.054 1.712 1.00 89.25 205 GLU A O 1
ATOM 1637 N N . ALA A 1 206 ? -24.758 17.850 -0.160 1.00 81.19 206 ALA A N 1
ATOM 1638 C CA . ALA A 1 206 ? -24.604 19.021 -1.030 1.00 81.19 206 ALA A CA 1
ATOM 1639 C C . ALA A 1 206 ? -25.723 20.081 -0.870 1.00 81.19 206 ALA A C 1
ATOM 1641 O O . ALA A 1 206 ? -25.570 21.217 -1.318 1.00 81.19 206 ALA A O 1
ATOM 1642 N N . THR A 1 207 ? -26.854 19.717 -0.261 1.00 81.50 207 THR A N 1
ATOM 1643 C CA . THR A 1 207 ? -27.968 20.610 0.097 1.00 81.50 207 THR A CA 1
ATOM 1644 C C . THR A 1 207 ? -27.692 21.437 1.360 1.00 81.50 207 THR A C 1
ATOM 1646 O O . THR A 1 207 ? -28.442 22.373 1.633 1.00 81.50 207 THR A O 1
ATOM 1649 N N . GLY A 1 208 ? -26.625 21.122 2.104 1.00 79.62 208 GLY A N 1
ATOM 1650 C CA . GLY A 1 208 ? -26.268 21.722 3.392 1.00 79.62 208 GLY A CA 1
ATOM 1651 C C . GLY A 1 208 ? -26.896 21.026 4.604 1.00 79.62 208 GLY A C 1
ATOM 1652 O O . GLY A 1 208 ? -26.750 21.512 5.723 1.00 79.62 208 GLY A O 1
ATOM 1653 N N . GLU A 1 209 ? -27.617 19.919 4.405 1.00 86.50 209 GLU A N 1
ATOM 1654 C CA . GLU A 1 209 ? -28.113 19.089 5.505 1.00 86.50 209 GLU A CA 1
ATOM 1655 C C . GLU A 1 209 ? -26.955 18.304 6.133 1.00 86.50 209 GLU A C 1
ATOM 1657 O O . GLU A 1 209 ? -26.128 17.737 5.422 1.00 86.50 209 GLU A O 1
ATOM 1662 N N . VAL A 1 210 ? -26.880 18.292 7.463 1.00 87.44 210 VAL A N 1
ATOM 1663 C CA . VAL A 1 210 ? -25.785 17.670 8.214 1.00 87.44 210 VAL A CA 1
ATOM 1664 C C . VAL A 1 210 ? -26.345 16.548 9.076 1.00 87.44 210 VAL A C 1
ATOM 1666 O O . VAL A 1 210 ? -27.243 16.771 9.887 1.00 87.44 210 VAL A O 1
ATOM 1669 N N . HIS A 1 211 ? -25.776 15.357 8.927 1.00 87.88 211 HIS A N 1
ATOM 1670 C CA . HIS A 1 211 ? -26.157 14.154 9.657 1.00 87.88 211 HIS A CA 1
ATOM 1671 C C . HIS A 1 211 ? -25.065 13.760 10.648 1.00 87.88 211 HIS A C 1
ATOM 1673 O O . HIS A 1 211 ? -23.910 13.579 10.260 1.00 87.88 211 HIS A O 1
ATOM 1679 N N . ASP A 1 212 ? -25.437 13.602 11.917 1.00 85.25 212 ASP A N 1
ATOM 1680 C CA . ASP A 1 212 ? -24.522 13.218 12.994 1.00 85.25 212 ASP A CA 1
ATOM 1681 C C . ASP A 1 212 ? -24.319 11.698 13.064 1.00 85.25 212 ASP A C 1
ATOM 1683 O O . ASP A 1 212 ? -25.274 10.923 13.170 1.00 85.25 212 ASP A O 1
ATOM 1687 N N . LEU A 1 213 ? -23.059 11.261 13.049 1.00 85.44 213 LEU A N 1
ATOM 1688 C CA . LEU A 1 213 ? -22.661 9.858 13.133 1.00 85.44 213 LEU A CA 1
ATOM 1689 C C . LEU A 1 213 ? -22.423 9.440 14.593 1.00 85.44 213 LEU A C 1
ATOM 1691 O O . LEU A 1 213 ? -21.345 8.993 14.984 1.00 85.44 213 LEU A O 1
ATOM 1695 N N . SER A 1 214 ? -23.462 9.560 15.417 1.00 71.69 214 SER A N 1
ATOM 1696 C CA . SER A 1 214 ? -23.384 9.369 16.878 1.00 71.69 214 SER A CA 1
ATOM 1697 C C . SER A 1 214 ? -23.247 7.900 17.351 1.00 71.69 214 SER A C 1
ATOM 1699 O O . SER A 1 214 ? -22.931 7.623 18.519 1.00 71.69 214 SER A O 1
ATOM 1701 N N . GLY A 1 215 ? -23.472 6.929 16.462 1.00 72.00 215 GLY A N 1
ATOM 1702 C CA . GLY A 1 215 ? -23.429 5.481 16.712 1.00 72.00 215 GLY A CA 1
ATOM 1703 C C . GLY A 1 215 ? -22.184 4.771 16.155 1.00 72.00 215 GLY A C 1
ATOM 1704 O O . GLY A 1 215 ? -21.514 5.264 15.260 1.00 72.00 215 GLY A O 1
ATOM 1705 N N . ARG A 1 216 ? -21.889 3.558 16.653 1.00 73.81 216 ARG A N 1
ATOM 1706 C CA . ARG A 1 216 ? -20.757 2.733 16.162 1.00 73.81 216 ARG A CA 1
ATOM 1707 C C . ARG A 1 216 ? -20.981 2.150 14.770 1.00 73.81 216 ARG A C 1
ATOM 1709 O O . ARG A 1 216 ? -20.027 1.764 14.110 1.00 73.81 216 ARG A O 1
ATOM 1716 N N . SER A 1 217 ? -22.236 1.995 14.373 1.00 88.44 217 SER A N 1
ATOM 1717 C CA . SER A 1 217 ? -22.617 1.444 13.084 1.00 88.44 217 SER A CA 1
ATOM 1718 C C . SER A 1 217 ? -23.823 2.224 12.600 1.00 88.44 217 SER A C 1
ATOM 1720 O O . SER A 1 217 ? -24.866 2.185 13.245 1.00 88.44 217 SER A O 1
ATOM 1722 N N . ILE A 1 218 ? -23.630 2.968 11.521 1.00 92.50 218 ILE A N 1
ATOM 1723 C CA . ILE A 1 218 ? -24.598 3.878 10.928 1.00 92.50 218 ILE A CA 1
ATOM 1724 C C . ILE A 1 218 ? -25.052 3.266 9.615 1.00 92.50 218 ILE A C 1
ATOM 1726 O O . ILE A 1 218 ? -24.257 3.054 8.694 1.00 92.50 218 ILE A O 1
ATOM 1730 N N . LEU A 1 219 ? -26.336 2.965 9.523 1.00 95.00 219 LEU A N 1
ATOM 1731 C CA . LEU A 1 219 ? -26.971 2.558 8.287 1.00 95.00 219 LEU A CA 1
ATOM 1732 C C . LEU A 1 219 ? -27.347 3.800 7.477 1.00 95.00 219 LEU A C 1
ATOM 1734 O O . LEU A 1 219 ? -28.116 4.639 7.937 1.00 95.00 219 LEU A O 1
ATOM 1738 N N . VAL A 1 220 ? -26.858 3.874 6.241 1.00 95.19 220 VAL A N 1
ATOM 1739 C CA . VAL A 1 220 ? -27.204 4.934 5.291 1.00 95.19 220 VAL A CA 1
ATOM 1740 C C . VAL A 1 220 ? -28.075 4.346 4.186 1.00 95.19 220 VAL A C 1
ATOM 1742 O O . VAL A 1 220 ? -27.733 3.329 3.567 1.00 95.19 220 VAL A O 1
ATOM 1745 N N . GLY A 1 221 ? -29.225 4.957 3.914 1.00 95.62 221 GLY A N 1
ATOM 1746 C CA . GLY A 1 221 ? -30.132 4.446 2.891 1.00 95.62 221 GLY A CA 1
ATOM 1747 C C . GLY A 1 221 ? -31.433 5.222 2.754 1.00 95.62 221 GLY A C 1
ATOM 1748 O O . GLY A 1 221 ? -31.685 6.187 3.457 1.00 95.62 221 GLY A O 1
ATOM 1749 N N . ARG A 1 222 ? -32.282 4.784 1.822 1.00 95.00 222 ARG A N 1
ATOM 1750 C CA . ARG A 1 222 ? -33.593 5.404 1.557 1.00 95.00 222 ARG A CA 1
ATOM 1751 C C . ARG A 1 222 ? -34.667 5.037 2.585 1.00 95.00 222 ARG A C 1
ATOM 1753 O O . ARG A 1 222 ? -35.713 5.679 2.628 1.00 95.00 222 ARG A O 1
ATOM 1760 N N . SER A 1 223 ? -34.468 3.950 3.332 1.00 92.00 223 SER A N 1
ATOM 1761 C CA . SER A 1 223 ? -35.451 3.479 4.312 1.00 92.00 223 SER A CA 1
ATOM 1762 C C . SER A 1 223 ? -35.553 4.457 5.486 1.00 92.00 223 SER A C 1
ATOM 1764 O O . SER A 1 223 ? -34.511 4.911 5.939 1.00 92.00 223 SER A O 1
ATOM 1766 N N . PRO A 1 224 ? -36.749 4.701 6.052 1.00 88.56 224 PRO A N 1
ATOM 1767 C CA . PRO A 1 224 ? -36.888 5.429 7.318 1.00 88.56 224 PRO A CA 1
ATOM 1768 C C . PRO A 1 224 ? -36.275 4.687 8.522 1.00 88.56 224 PRO A C 1
ATOM 1770 O O . PRO A 1 224 ? -36.191 5.242 9.608 1.00 88.56 224 PRO A O 1
ATOM 1773 N N . GLU A 1 225 ? -35.880 3.423 8.347 1.00 86.25 225 GLU A N 1
ATOM 1774 C CA . GLU A 1 225 ? -35.126 2.644 9.339 1.00 86.25 225 GLU A CA 1
ATOM 1775 C C . GLU A 1 225 ? -33.607 2.896 9.271 1.00 86.25 225 GLU A C 1
ATOM 1777 O O . GLU A 1 225 ? -32.861 2.309 10.051 1.00 86.25 225 GLU A O 1
ATOM 1782 N N . ALA A 1 226 ? -33.131 3.686 8.301 1.00 89.88 226 ALA A N 1
ATOM 1783 C CA . ALA A 1 226 ? -31.728 4.068 8.203 1.00 89.88 226 ALA A CA 1
ATOM 1784 C C . ALA A 1 226 ? -31.425 5.217 9.172 1.00 89.88 226 ALA A C 1
ATOM 1786 O O . ALA A 1 226 ? -32.187 6.181 9.245 1.00 89.88 226 ALA A O 1
ATOM 1787 N N . ASP A 1 227 ? -30.291 5.132 9.866 1.00 91.31 227 ASP A N 1
ATOM 1788 C CA . ASP A 1 227 ? -29.816 6.184 10.770 1.00 91.31 227 ASP A CA 1
ATOM 1789 C C . ASP A 1 227 ? -29.591 7.502 10.011 1.00 91.31 227 ASP A C 1
ATOM 1791 O O . ASP A 1 227 ? -29.956 8.570 10.493 1.00 91.31 227 ASP A O 1
ATOM 1795 N N . VAL A 1 228 ? -29.063 7.411 8.783 1.00 92.25 228 VAL A N 1
ATOM 1796 C CA . VAL A 1 228 ? -29.002 8.519 7.820 1.00 92.25 228 VAL A CA 1
ATOM 1797 C C . VAL A 1 228 ? -29.934 8.203 6.659 1.00 92.25 228 VAL A C 1
ATOM 1799 O O . VAL A 1 228 ? -29.648 7.352 5.805 1.00 92.25 228 VAL A O 1
ATOM 1802 N N . THR A 1 229 ? -31.080 8.881 6.650 1.00 94.00 229 THR A N 1
ATOM 1803 C CA . THR A 1 229 ? -32.127 8.667 5.652 1.00 94.00 229 THR A CA 1
ATOM 1804 C C . THR A 1 229 ? -31.930 9.600 4.462 1.00 94.00 229 THR A C 1
ATOM 1806 O O . THR A 1 229 ? -32.088 10.807 4.581 1.00 94.00 229 THR A O 1
ATOM 1809 N N . LEU A 1 230 ? -31.673 9.026 3.286 1.00 92.38 230 LEU A N 1
ATOM 1810 C CA . LEU A 1 230 ? -31.557 9.744 2.014 1.00 92.38 230 LEU A CA 1
ATOM 1811 C C . LEU A 1 230 ? -32.761 9.383 1.129 1.00 92.38 230 LEU A C 1
ATOM 1813 O O . LEU A 1 230 ? -32.720 8.357 0.435 1.00 92.38 230 LEU A O 1
ATOM 1817 N N . PRO A 1 231 ? -33.860 10.165 1.134 1.00 88.81 231 PRO A N 1
ATOM 1818 C CA . PRO A 1 231 ? -35.148 9.783 0.545 1.00 88.81 231 PRO A CA 1
ATOM 1819 C C . PRO A 1 231 ? -35.183 9.896 -0.994 1.00 88.81 231 PRO A C 1
ATOM 1821 O O . PRO A 1 231 ? -36.162 10.352 -1.584 1.00 88.81 231 PRO A O 1
ATOM 1824 N N . VAL A 1 232 ? -34.126 9.449 -1.675 1.00 89.25 232 VAL A N 1
ATOM 1825 C CA . VAL A 1 232 ? -33.965 9.536 -3.130 1.00 89.25 232 VAL A CA 1
ATOM 1826 C C . VAL A 1 232 ? -34.104 8.142 -3.760 1.00 89.25 232 VAL A C 1
ATOM 1828 O O . VAL A 1 232 ? -33.462 7.201 -3.295 1.00 89.25 232 VAL A O 1
ATOM 1831 N N . PRO A 1 233 ? -34.908 7.953 -4.828 1.00 88.12 233 PRO A N 1
ATOM 1832 C CA . PRO A 1 233 ? -35.178 6.631 -5.417 1.00 88.12 233 PRO A CA 1
ATOM 1833 C C . PRO A 1 233 ? -33.953 5.844 -5.904 1.00 88.12 233 PRO A C 1
ATOM 1835 O O . PRO A 1 233 ? -34.008 4.619 -6.007 1.00 88.12 233 PRO A O 1
ATOM 1838 N N . THR A 1 234 ? -32.868 6.538 -6.232 1.00 89.44 234 THR A N 1
ATOM 1839 C CA . THR A 1 234 ? -31.599 5.961 -6.691 1.00 89.44 234 THR A CA 1
ATOM 1840 C C . THR A 1 234 ? -30.758 5.385 -5.548 1.00 89.44 234 THR A C 1
ATOM 1842 O O . THR A 1 234 ? -29.858 4.579 -5.790 1.00 89.44 234 THR A O 1
ATOM 1845 N N . VAL A 1 235 ? -31.077 5.729 -4.297 1.00 95.06 235 VAL A N 1
ATOM 1846 C CA . VAL A 1 235 ? -30.471 5.160 -3.092 1.00 95.06 235 VAL A CA 1
ATOM 1847 C C . VAL A 1 235 ? -31.241 3.894 -2.692 1.00 95.06 235 VAL A C 1
ATOM 1849 O O . VAL A 1 235 ? -32.473 3.868 -2.622 1.00 95.06 235 VAL A O 1
ATOM 1852 N N . SER A 1 236 ? -30.520 2.802 -2.427 1.00 95.06 236 SER A N 1
ATOM 1853 C CA . SER A 1 236 ? -31.132 1.559 -1.942 1.00 95.06 236 SER A CA 1
ATOM 1854 C C . SER A 1 236 ? -31.662 1.721 -0.510 1.00 95.06 236 SER A C 1
ATOM 1856 O O . SER A 1 236 ? -31.192 2.569 0.242 1.00 95.06 236 SER A O 1
ATOM 1858 N N . ALA A 1 237 ? -32.656 0.918 -0.113 1.00 91.12 237 ALA A N 1
ATOM 1859 C CA . ALA A 1 237 ? -33.279 1.025 1.215 1.00 91.12 237 ALA A CA 1
ATOM 1860 C C . ALA A 1 237 ? -32.254 0.896 2.358 1.00 91.12 237 ALA A C 1
ATOM 1862 O O . ALA A 1 237 ? -32.290 1.674 3.304 1.00 91.12 237 ALA A O 1
ATOM 1863 N N . ARG A 1 238 ? -31.318 -0.045 2.207 1.00 95.44 238 ARG A N 1
ATOM 1864 C CA . ARG A 1 238 ? -30.113 -0.230 3.022 1.00 95.44 238 ARG A CA 1
ATOM 1865 C C . ARG A 1 238 ? -28.933 -0.144 2.055 1.00 95.44 238 ARG A C 1
ATOM 1867 O O . ARG A 1 238 ? -28.665 -1.124 1.369 1.00 95.44 238 ARG A O 1
ATOM 1874 N N . HIS A 1 239 ? -28.355 1.039 1.863 1.00 95.69 239 HIS A N 1
ATOM 1875 C CA . HIS A 1 239 ? -27.396 1.270 0.776 1.00 95.69 239 HIS A CA 1
ATOM 1876 C C . HIS A 1 239 ? -25.978 0.928 1.211 1.00 95.69 239 HIS A C 1
ATOM 1878 O O . HIS A 1 239 ? -25.332 0.076 0.609 1.00 95.69 239 HIS A O 1
ATOM 1884 N N . ALA A 1 240 ? -25.525 1.579 2.272 1.00 96.50 240 ALA A N 1
ATOM 1885 C CA . ALA A 1 240 ? -24.189 1.427 2.805 1.00 96.50 240 ALA A CA 1
ATOM 1886 C C . ALA A 1 240 ? -24.250 1.424 4.330 1.00 96.50 240 ALA A C 1
ATOM 1888 O O . ALA A 1 240 ? -25.214 1.908 4.930 1.00 96.50 240 ALA A O 1
ATOM 1889 N N . ARG A 1 241 ? -23.221 0.871 4.961 1.00 95.88 241 ARG A N 1
ATOM 1890 C CA . ARG A 1 241 ? -23.041 0.929 6.408 1.00 95.88 241 ARG A CA 1
ATOM 1891 C C . ARG A 1 241 ? -21.683 1.518 6.722 1.00 95.88 241 ARG A C 1
ATOM 1893 O O . ARG A 1 241 ? -20.677 1.098 6.162 1.00 95.88 241 ARG A O 1
ATOM 1900 N N . MET A 1 242 ? -21.680 2.489 7.620 1.00 93.56 242 MET A N 1
ATOM 1901 C CA . MET A 1 242 ? -20.478 3.133 8.123 1.00 93.56 242 MET A CA 1
ATOM 1902 C C . MET A 1 242 ? -20.234 2.646 9.542 1.00 93.56 242 MET A C 1
ATOM 1904 O O . MET A 1 242 ? -21.103 2.780 10.397 1.00 93.56 242 MET A O 1
ATOM 1908 N N . THR A 1 243 ? -19.081 2.036 9.786 1.00 89.44 243 THR A N 1
ATOM 1909 C CA . THR A 1 243 ? -18.723 1.469 11.087 1.00 89.44 243 THR A CA 1
ATOM 1910 C C . THR A 1 243 ? -17.498 2.184 11.632 1.00 89.44 243 THR A C 1
ATOM 1912 O O . THR A 1 243 ? -16.497 2.326 10.930 1.00 89.44 243 THR A O 1
ATOM 1915 N N . GLN A 1 244 ? -17.590 2.626 12.883 1.00 83.56 244 GLN A N 1
ATOM 1916 C CA . GLN A 1 244 ? -16.477 3.204 13.622 1.00 83.56 244 GLN A CA 1
ATOM 1917 C C . GLN A 1 244 ? -15.681 2.081 14.297 1.00 83.56 244 GLN A C 1
ATOM 1919 O O . GLN A 1 244 ? -16.216 1.345 15.133 1.00 83.56 244 GLN A O 1
ATOM 1924 N N . TYR A 1 245 ? -14.407 1.969 13.936 1.00 78.75 245 TYR A N 1
ATOM 1925 C CA . TYR A 1 245 ? -13.409 1.121 14.586 1.00 78.75 245 TYR A CA 1
ATOM 1926 C C . TYR A 1 245 ? -12.478 1.974 15.463 1.00 78.75 245 TYR A C 1
ATOM 1928 O O . TYR A 1 245 ? -12.570 3.200 15.457 1.00 78.75 245 TYR A O 1
ATOM 1936 N N . GLU A 1 246 ? -11.577 1.335 16.216 1.00 67.31 246 GLU A N 1
ATOM 1937 C CA . GLU A 1 246 ? -10.582 2.042 17.048 1.00 67.31 246 GLU A CA 1
ATOM 1938 C C . GLU A 1 246 ? -9.660 2.952 16.216 1.00 67.31 246 GLU A C 1
ATOM 1940 O O . GLU A 1 246 ? -9.280 4.024 16.676 1.00 67.31 246 GLU A O 1
ATOM 1945 N N . ASP A 1 247 ? -9.379 2.563 14.967 1.00 64.25 247 ASP A N 1
ATOM 1946 C CA . ASP A 1 247 ? -8.444 3.253 14.068 1.00 64.25 247 ASP A CA 1
ATOM 1947 C C . ASP A 1 247 ? -9.129 4.153 13.014 1.00 64.25 247 ASP A C 1
ATOM 1949 O O . ASP A 1 247 ? -8.468 4.613 12.077 1.00 64.25 247 ASP A O 1
ATOM 1953 N N . GLY A 1 248 ? -10.446 4.386 13.125 1.00 77.31 248 GLY A N 1
ATOM 1954 C CA . GLY A 1 248 ? -11.198 5.297 12.249 1.00 77.31 248 GLY A CA 1
ATOM 1955 C C . GLY A 1 248 ? -12.492 4.717 11.671 1.00 77.31 248 GLY A C 1
ATOM 1956 O O . GLY A 1 248 ? -13.028 3.709 12.140 1.00 77.31 248 GLY A O 1
ATOM 1957 N N . TRP A 1 249 ? -13.015 5.369 10.631 1.00 87.12 249 TRP A N 1
ATOM 1958 C CA . TRP A 1 249 ? -14.291 5.021 10.002 1.00 87.12 249 TRP A CA 1
ATOM 1959 C C . TRP A 1 249 ? -14.115 4.172 8.744 1.00 87.12 249 TRP A C 1
ATOM 1961 O O . TRP A 1 249 ? -13.235 4.413 7.921 1.00 87.12 249 TRP A O 1
ATOM 1971 N N . VAL A 1 250 ? -14.989 3.184 8.560 1.00 89.50 250 VAL A N 1
ATOM 1972 C CA . VAL A 1 250 ? -15.030 2.334 7.362 1.00 89.50 250 VAL A CA 1
ATOM 1973 C C . VAL A 1 250 ? -16.443 2.322 6.803 1.00 89.50 250 VAL A C 1
ATOM 1975 O O . VAL A 1 250 ? -17.397 2.114 7.546 1.00 89.50 250 VAL A O 1
ATOM 1978 N N . ILE A 1 251 ? -16.577 2.499 5.491 1.00 94.62 251 ILE A N 1
ATOM 1979 C CA . ILE A 1 251 ? -17.827 2.332 4.755 1.00 94.62 251 ILE A CA 1
ATOM 1980 C C . ILE A 1 251 ? -17.828 1.016 3.979 1.00 94.62 251 ILE A C 1
ATOM 1982 O O . ILE A 1 251 ? -16.855 0.663 3.316 1.00 94.62 251 ILE A O 1
ATOM 1986 N N . GLU A 1 252 ? -18.942 0.300 4.029 1.00 93.12 252 GLU A N 1
ATOM 1987 C CA . GLU A 1 252 ? -19.208 -0.875 3.204 1.00 93.12 252 GLU A CA 1
ATOM 1988 C C . GLU A 1 252 ? -20.511 -0.698 2.418 1.00 93.12 252 GLU A C 1
ATOM 1990 O O . GLU A 1 252 ? -21.512 -0.214 2.948 1.00 93.12 252 GLU A O 1
ATOM 1995 N N . ASP A 1 253 ? -20.507 -1.101 1.149 1.00 95.75 253 ASP A N 1
ATOM 1996 C CA . ASP A 1 253 ? -21.723 -1.193 0.342 1.00 95.75 253 ASP A CA 1
ATOM 1997 C C . ASP A 1 253 ? -22.483 -2.481 0.696 1.00 95.75 253 ASP A C 1
ATOM 1999 O O . ASP A 1 253 ? -21.893 -3.558 0.771 1.00 95.75 253 ASP A O 1
ATOM 2003 N N . LEU A 1 254 ? -23.798 -2.389 0.911 1.00 93.44 254 LEU A N 1
ATOM 2004 C CA . LEU A 1 254 ? -24.639 -3.522 1.323 1.00 93.44 254 LEU A CA 1
ATOM 2005 C C . LEU A 1 254 ? -25.311 -4.239 0.139 1.00 93.44 254 LEU A C 1
ATOM 2007 O O . LEU A 1 254 ? -26.390 -4.816 0.291 1.00 93.44 254 LEU A O 1
ATOM 2011 N N . GLY A 1 255 ? -24.698 -4.193 -1.045 1.00 89.62 255 GLY A N 1
ATOM 2012 C CA . GLY A 1 255 ? -25.273 -4.723 -2.281 1.00 89.62 255 GLY A CA 1
ATOM 2013 C C . GLY A 1 255 ? -26.267 -3.750 -2.911 1.00 89.62 255 GLY A C 1
ATOM 2014 O O . GLY A 1 255 ? -27.342 -4.145 -3.373 1.00 89.62 255 GLY A O 1
ATOM 2015 N N . SER A 1 256 ? -25.944 -2.460 -2.884 1.00 92.75 256 SER A N 1
ATOM 2016 C CA . SER A 1 256 ? -26.792 -1.414 -3.435 1.00 92.75 256 SER A CA 1
ATOM 2017 C C . SER A 1 256 ? -26.897 -1.521 -4.963 1.00 92.75 256 SER A C 1
ATOM 2019 O O . SER A 1 256 ? -25.991 -1.974 -5.660 1.00 92.75 256 SER A O 1
ATOM 2021 N N . LYS A 1 257 ? -28.026 -1.074 -5.525 1.00 89.19 257 LYS A N 1
ATOM 2022 C CA . LYS A 1 257 ? -28.255 -1.137 -6.982 1.00 89.19 257 LYS A CA 1
ATOM 2023 C C . LYS A 1 257 ? -27.356 -0.199 -7.792 1.00 89.19 257 LYS A C 1
ATOM 2025 O O . LYS A 1 257 ? -27.076 -0.490 -8.949 1.00 89.19 257 LYS A O 1
ATOM 2030 N N . ALA A 1 258 ? -26.988 0.944 -7.218 1.00 88.56 258 ALA A N 1
ATOM 2031 C CA . ALA A 1 258 ? -26.205 1.979 -7.893 1.00 88.56 258 ALA A CA 1
ATOM 2032 C C . ALA A 1 258 ? -24.710 1.924 -7.534 1.00 88.56 258 ALA A C 1
ATOM 2034 O O . ALA A 1 258 ? -23.908 2.572 -8.203 1.00 88.56 258 ALA A O 1
ATOM 2035 N N . GLY A 1 259 ? -24.349 1.140 -6.514 1.00 91.31 259 GLY A N 1
ATOM 2036 C CA . GLY A 1 259 ? -23.015 1.100 -5.939 1.00 91.31 259 GLY A CA 1
ATOM 2037 C C . GLY A 1 259 ? -22.705 2.317 -5.066 1.00 91.31 259 GLY A C 1
ATOM 2038 O O . GLY A 1 259 ? -23.328 3.377 -5.173 1.00 91.31 259 GLY A O 1
ATOM 2039 N N . THR A 1 260 ? -21.675 2.152 -4.243 1.00 94.94 260 THR A N 1
ATOM 2040 C CA . THR A 1 260 ? -21.070 3.213 -3.437 1.00 94.94 260 THR A CA 1
ATOM 2041 C C . THR A 1 260 ? -19.764 3.670 -4.086 1.00 94.94 260 THR A C 1
ATOM 2043 O O . THR A 1 260 ? -18.920 2.857 -4.474 1.00 94.94 260 THR A O 1
ATOM 2046 N N . VAL A 1 261 ? -19.579 4.983 -4.207 1.00 94.44 261 VAL A N 1
ATOM 2047 C CA . VAL A 1 261 ? -18.377 5.595 -4.786 1.00 94.44 261 VAL A CA 1
ATOM 2048 C C . VAL A 1 261 ? -17.750 6.519 -3.753 1.00 94.44 261 VAL A C 1
ATOM 2050 O O . VAL A 1 261 ? -18.427 7.384 -3.216 1.00 94.44 261 VAL A O 1
ATOM 2053 N N . VAL A 1 262 ? -16.451 6.387 -3.505 1.00 93.25 262 VAL A N 1
ATOM 2054 C CA . VAL A 1 262 ? -15.707 7.260 -2.589 1.00 93.25 262 VAL A CA 1
ATOM 2055 C C . VAL A 1 262 ? -14.588 7.943 -3.367 1.00 93.25 262 VAL A C 1
ATOM 2057 O O . VAL A 1 262 ? -13.816 7.289 -4.071 1.00 93.25 262 VAL A O 1
ATOM 2060 N N . ASN A 1 263 ? -14.521 9.272 -3.293 1.00 92.19 263 ASN A N 1
ATOM 2061 C CA . ASN A 1 263 ? -13.570 10.117 -4.023 1.00 92.19 263 ASN A CA 1
ATOM 2062 C C . ASN A 1 263 ? -13.521 9.818 -5.534 1.00 92.19 263 ASN A C 1
ATOM 2064 O O . ASN A 1 263 ? -12.458 9.786 -6.155 1.00 92.19 263 ASN A O 1
ATOM 2068 N N . GLY A 1 264 ? -14.689 9.557 -6.130 1.00 87.56 264 GLY A N 1
ATOM 2069 C CA . GLY A 1 264 ? -14.836 9.252 -7.557 1.00 87.56 264 GLY A CA 1
ATOM 2070 C C . GLY A 1 264 ? -14.477 7.817 -7.961 1.00 87.56 264 GLY A C 1
ATOM 2071 O O . GLY A 1 264 ? -14.589 7.485 -9.140 1.00 87.56 264 GLY A O 1
ATOM 2072 N N . LYS A 1 265 ? -14.085 6.949 -7.018 1.00 90.00 265 LYS A N 1
ATOM 2073 C CA . LYS A 1 265 ? -13.800 5.531 -7.269 1.00 90.00 265 LYS A CA 1
ATOM 2074 C C . LYS A 1 265 ? -14.878 4.640 -6.650 1.00 90.00 265 LYS A C 1
ATOM 2076 O O . LYS A 1 265 ? -15.165 4.751 -5.463 1.00 90.00 265 LYS A O 1
ATOM 2081 N N . ALA A 1 266 ? -15.466 3.750 -7.450 1.00 89.94 266 ALA A N 1
ATOM 2082 C CA . ALA A 1 266 ? -16.388 2.735 -6.941 1.00 89.94 266 ALA A CA 1
ATOM 2083 C C . ALA A 1 266 ? -15.658 1.784 -5.985 1.00 89.94 266 ALA A C 1
ATOM 2085 O O . ALA A 1 266 ? -14.552 1.322 -6.291 1.00 89.94 266 ALA A O 1
ATOM 2086 N N . ILE A 1 267 ? -16.272 1.504 -4.840 1.00 88.62 267 ILE A N 1
ATOM 2087 C CA . ILE A 1 267 ? -15.706 0.600 -3.839 1.00 88.62 267 ILE A CA 1
ATOM 2088 C C . ILE A 1 267 ? -16.121 -0.839 -4.169 1.00 88.62 267 ILE A C 1
ATOM 2090 O O . ILE A 1 267 ? -17.260 -1.088 -4.554 1.00 88.62 267 ILE A O 1
ATOM 2094 N N . ALA A 1 268 ? -15.190 -1.788 -4.056 1.00 80.31 268 ALA A N 1
ATOM 2095 C CA . ALA A 1 268 ? -15.447 -3.215 -4.306 1.00 80.31 268 ALA A CA 1
ATOM 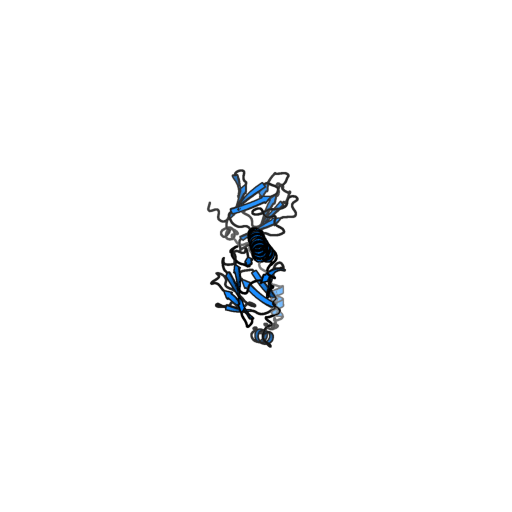2096 C C . ALA A 1 268 ? -15.622 -4.030 -3.008 1.00 80.31 268 ALA A C 1
ATOM 2098 O O . ALA A 1 268 ? -15.916 -5.220 -3.054 1.00 80.31 268 ALA A O 1
ATOM 2099 N N . GLY A 1 269 ? -15.424 -3.388 -1.857 1.00 84.06 269 GLY A N 1
ATOM 2100 C CA . GLY A 1 269 ? -15.490 -3.962 -0.518 1.00 84.06 269 GLY A CA 1
ATOM 2101 C C . GLY A 1 269 ? -15.370 -2.853 0.534 1.00 84.06 269 GLY A C 1
ATOM 2102 O O . GLY A 1 269 ? -15.419 -1.675 0.161 1.00 84.06 269 GLY A O 1
ATOM 2103 N N . PRO A 1 270 ? -15.210 -3.205 1.822 1.00 87.69 270 PRO A N 1
ATOM 2104 C CA . PRO A 1 270 ? -15.049 -2.229 2.895 1.00 87.69 270 PRO A CA 1
ATOM 2105 C C . PRO A 1 270 ? -13.898 -1.258 2.605 1.00 87.69 270 PRO A C 1
ATOM 2107 O O . PRO A 1 270 ? -12.793 -1.679 2.258 1.00 87.69 270 PRO A O 1
ATOM 2110 N N . GLN A 1 271 ? -14.157 0.040 2.742 1.00 88.19 271 GLN A N 1
ATOM 2111 C CA . GLN A 1 271 ? -13.194 1.103 2.478 1.00 88.19 271 GLN A CA 1
ATOM 2112 C C . GLN A 1 271 ? -13.109 2.066 3.664 1.00 88.19 271 GLN A C 1
ATOM 2114 O O . GLN A 1 271 ? -14.120 2.576 4.133 1.00 88.19 271 GLN A O 1
ATOM 2119 N N . THR A 1 272 ? -11.892 2.345 4.128 1.00 88.25 272 THR A N 1
ATOM 2120 C CA . THR A 1 272 ? -11.629 3.373 5.145 1.00 88.25 272 THR A CA 1
ATOM 2121 C C . THR A 1 272 ? -11.947 4.770 4.610 1.00 88.25 272 THR A C 1
ATOM 2123 O O . THR A 1 272 ? -11.626 5.077 3.459 1.00 88.25 272 THR A O 1
ATOM 2126 N N . LEU A 1 273 ? -12.563 5.594 5.453 1.00 85.75 273 LEU A N 1
ATOM 2127 C CA . LEU A 1 273 ? -12.878 6.995 5.199 1.00 85.75 273 LEU A CA 1
ATOM 2128 C C . LEU A 1 273 ? -11.914 7.910 5.953 1.00 85.75 273 LEU A C 1
ATOM 2130 O O . LEU A 1 273 ? -11.474 7.586 7.054 1.00 85.75 273 LEU A O 1
ATOM 2134 N N . PHE A 1 274 ? -11.622 9.059 5.355 1.00 84.31 274 PHE A N 1
ATOM 2135 C CA . PHE A 1 274 ? -10.802 10.121 5.934 1.00 84.31 274 PHE A CA 1
ATOM 2136 C C . PHE A 1 274 ? -11.546 11.455 5.908 1.00 84.31 274 PHE A C 1
ATOM 2138 O O . PHE A 1 274 ? -12.358 11.683 5.010 1.00 84.31 274 PHE A O 1
ATOM 2145 N N . ASP A 1 275 ? -11.241 12.354 6.853 1.00 84.69 275 ASP A N 1
ATOM 2146 C CA . ASP A 1 275 ? -11.804 13.712 6.867 1.00 84.69 275 ASP A CA 1
ATOM 2147 C C . ASP A 1 275 ? -11.749 14.382 5.482 1.00 84.69 275 ASP A C 1
ATOM 2149 O O . ASP A 1 275 ? -10.719 14.407 4.798 1.00 84.69 275 ASP A O 1
ATOM 2153 N N . GLY A 1 276 ? -12.892 14.922 5.069 1.00 85.81 276 GLY A N 1
ATOM 2154 C CA . GLY A 1 276 ? -13.088 15.589 3.792 1.00 85.81 276 GLY A CA 1
ATOM 2155 C C . GLY A 1 276 ? -13.399 14.672 2.610 1.00 85.81 276 GLY A C 1
ATOM 2156 O O . GLY A 1 276 ? -13.627 15.198 1.513 1.00 85.81 276 GLY A O 1
ATOM 2157 N N . ASP A 1 277 ? -13.436 13.350 2.801 1.00 92.31 277 ASP A N 1
ATOM 2158 C CA . ASP A 1 277 ? -13.789 12.400 1.748 1.00 92.31 277 ASP A CA 1
ATOM 2159 C C . ASP A 1 277 ? -15.186 12.669 1.186 1.00 92.31 277 ASP A C 1
ATOM 2161 O O . ASP A 1 277 ? -16.139 12.989 1.896 1.00 92.31 277 ASP A O 1
ATOM 2165 N N . THR A 1 278 ? -15.311 12.519 -0.131 1.00 95.12 278 THR A N 1
ATOM 2166 C CA . THR A 1 278 ? -16.585 12.673 -0.834 1.00 95.12 278 THR A CA 1
ATOM 2167 C C . THR A 1 278 ? -17.172 11.304 -1.147 1.00 95.12 278 THR A C 1
ATOM 2169 O O . THR A 1 278 ? -16.579 10.524 -1.894 1.00 95.12 278 THR A O 1
ATOM 2172 N N . ILE A 1 279 ? -18.353 11.020 -0.615 1.00 96.69 279 ILE A N 1
ATOM 2173 C CA . ILE A 1 279 ? -19.077 9.762 -0.781 1.00 96.69 279 ILE A CA 1
ATOM 2174 C C . ILE A 1 279 ? -20.266 10.018 -1.703 1.00 96.69 279 ILE A C 1
ATOM 2176 O O . ILE A 1 279 ? -21.039 10.946 -1.493 1.00 96.69 279 ILE A O 1
ATOM 2180 N N . ASN A 1 280 ? -20.431 9.199 -2.734 1.00 95.12 280 ASN A N 1
ATOM 2181 C CA . ASN A 1 280 ? -21.589 9.228 -3.610 1.00 95.12 280 ASN A CA 1
ATOM 2182 C C . ASN A 1 280 ? -22.377 7.923 -3.470 1.00 95.12 280 ASN A C 1
ATOM 2184 O O . ASN A 1 280 ? -21.861 6.839 -3.757 1.00 95.12 280 ASN A O 1
ATOM 2188 N N . LEU A 1 281 ? -23.629 8.062 -3.033 1.00 94.44 281 LEU A N 1
ATOM 2189 C CA . LEU A 1 281 ? -24.595 6.981 -2.877 1.00 94.44 281 LEU A CA 1
ATOM 2190 C C . LEU A 1 281 ? -25.742 7.230 -3.848 1.00 94.44 281 LEU A C 1
ATOM 2192 O O . LEU A 1 281 ? -26.589 8.093 -3.621 1.00 94.44 281 LEU A O 1
ATOM 2196 N N . GLY A 1 282 ? -25.777 6.495 -4.960 1.00 85.62 282 GLY A N 1
ATOM 2197 C CA . GLY A 1 282 ? -26.867 6.613 -5.932 1.00 85.62 282 GLY A CA 1
ATOM 2198 C C . GLY A 1 282 ? -27.095 8.040 -6.449 1.00 85.62 282 GLY A C 1
ATOM 2199 O O . GLY A 1 282 ? -28.234 8.430 -6.677 1.00 85.62 282 GLY A O 1
ATOM 2200 N N . GLY A 1 283 ? -26.045 8.843 -6.611 1.00 85.25 283 GLY A N 1
ATOM 2201 C CA . GLY A 1 283 ? -26.135 10.226 -7.085 1.00 85.25 283 GLY A CA 1
ATOM 2202 C C . GLY A 1 283 ? -26.270 11.281 -5.985 1.00 85.25 283 GLY A C 1
ATOM 2203 O O . GLY A 1 283 ? -26.124 12.462 -6.291 1.00 85.25 283 GLY A O 1
ATOM 2204 N N . VAL A 1 284 ? -26.489 10.886 -4.727 1.00 91.44 284 VAL A N 1
ATOM 2205 C CA . VAL A 1 284 ? -26.405 11.798 -3.579 1.00 91.44 284 VAL A CA 1
ATOM 2206 C C . VAL A 1 284 ? -24.945 11.922 -3.171 1.00 91.44 284 VAL A C 1
ATOM 2208 O O . VAL A 1 284 ? -24.303 10.912 -2.888 1.00 91.44 284 VAL A O 1
ATOM 2211 N N . VAL A 1 285 ? -24.421 13.147 -3.175 1.00 92.56 285 VAL A N 1
ATOM 2212 C CA . VAL A 1 285 ? -23.039 13.446 -2.790 1.00 92.56 285 VAL A CA 1
ATOM 2213 C C . VAL A 1 285 ? -23.018 13.944 -1.351 1.00 92.56 285 VAL A C 1
ATOM 2215 O O . VAL A 1 285 ? -23.690 14.921 -1.021 1.00 92.56 285 VAL A O 1
ATOM 2218 N N . LEU A 1 286 ? -22.226 13.264 -0.534 1.00 94.69 286 LEU A N 1
ATOM 2219 C CA . LEU A 1 286 ? -22.026 13.507 0.884 1.00 94.69 286 LEU A CA 1
ATOM 2220 C C . LEU A 1 286 ? -20.552 13.811 1.124 1.00 94.69 286 LEU A C 1
ATOM 2222 O O . LEU A 1 286 ? -19.681 13.173 0.526 1.00 94.69 286 LEU A O 1
ATOM 2226 N N . ARG A 1 287 ? -20.261 14.742 2.021 1.00 93.94 287 ARG A N 1
ATOM 2227 C CA . ARG A 1 287 ? -18.914 14.996 2.517 1.00 93.94 287 ARG A CA 1
ATOM 2228 C C . ARG A 1 287 ? -18.790 14.423 3.918 1.00 93.94 287 ARG A C 1
ATOM 2230 O O . ARG A 1 287 ? -19.572 14.773 4.795 1.00 93.94 287 ARG A O 1
ATOM 2237 N N . PHE A 1 288 ? -17.822 13.543 4.114 1.00 93.12 288 PHE A N 1
ATOM 2238 C CA . PHE A 1 288 ? -17.479 13.023 5.427 1.00 93.12 288 PHE A CA 1
ATOM 2239 C C . PHE A 1 288 ? -16.555 14.010 6.139 1.00 93.12 288 PHE A C 1
ATOM 2241 O O . PHE A 1 288 ? -15.628 14.536 5.519 1.00 93.12 288 PHE A O 1
ATOM 2248 N N . SER A 1 289 ? -16.798 14.263 7.422 1.00 88.00 289 SER A N 1
ATOM 2249 C CA . SER A 1 289 ? -15.895 15.050 8.258 1.00 88.00 289 SER A CA 1
ATOM 2250 C C . SER A 1 289 ? -15.639 14.360 9.589 1.00 88.00 289 SER A C 1
ATOM 2252 O O . SER A 1 289 ? -16.584 13.914 10.237 1.00 88.00 289 SER A O 1
ATOM 2254 N N . GLU A 1 290 ? -14.368 14.281 9.969 1.00 78.44 290 GLU A N 1
ATOM 2255 C CA . GLU A 1 290 ? -13.865 13.748 11.238 1.00 78.44 290 GLU A CA 1
ATOM 2256 C C . GLU A 1 290 ? -13.258 14.923 12.028 1.00 78.44 290 GLU A C 1
ATOM 2258 O O . GLU A 1 290 ? -12.698 15.832 11.424 1.00 78.44 290 GLU A O 1
ATOM 2263 N N . ASP A 1 291 ? -13.402 14.942 13.355 1.00 64.69 291 ASP A N 1
ATOM 2264 C CA . ASP A 1 291 ? -13.029 16.070 14.233 1.00 64.69 291 ASP A CA 1
ATOM 2265 C C . ASP A 1 291 ? -13.932 17.320 14.119 1.00 64.69 291 ASP A C 1
ATOM 2267 O O . ASP A 1 291 ? -13.453 18.459 14.134 1.00 64.69 291 ASP A O 1
ATOM 2271 N N . TYR A 1 292 ? -15.263 17.155 14.084 1.00 47.59 292 TYR A N 1
ATOM 2272 C CA . TYR A 1 292 ? -16.153 18.301 14.323 1.00 47.59 292 TYR A CA 1
ATOM 2273 C C . TYR A 1 292 ? -16.016 18.773 15.780 1.00 47.59 292 TYR A C 1
ATOM 2275 O O . TYR A 1 292 ? -16.630 18.226 16.696 1.00 47.59 292 TYR A O 1
ATOM 2283 N N . THR A 1 293 ? -15.204 19.806 16.009 1.00 38.41 293 THR A N 1
ATOM 2284 C CA . THR A 1 293 ? -15.234 20.574 17.256 1.00 38.41 293 THR A CA 1
ATOM 2285 C C . THR A 1 293 ? -16.454 21.490 17.221 1.00 38.41 293 THR A C 1
ATOM 2287 O O . THR A 1 293 ? -16.372 22.614 16.720 1.00 38.41 293 THR A O 1
ATOM 2290 N N . GLY A 1 294 ? -17.591 20.977 17.689 1.00 37.88 294 GLY A N 1
ATOM 2291 C CA . GLY A 1 294 ? -18.732 21.802 18.091 1.00 37.88 294 GLY A CA 1
ATOM 2292 C C . GLY A 1 294 ? -18.434 22.571 19.369 1.00 37.88 294 GLY A C 1
ATOM 2293 O O . GLY A 1 294 ? -17.818 21.969 20.277 1.00 37.88 294 GLY A O 1
#